Protein AF-A0A2D6TSD6-F1 (afdb_monomer)

Sequence (278 aa):
MIKKISILIIALAGIVVIGYSAVWFYTGSKIKNAVSIEQADLGDSAQDVNIENVKVTLAGFPNEFIVTWSGDIKTDDAHIHIPALQAQSWFAFGKPIKISAPLGLQVSMKDQPPVKIDNFSLDVSLPPTWPGHESGKQALSLWQTENEQLTINDLHLASETIGFNLNSSGYLTLDKNLQPAGVIQIKFNDISFIEKKKVELKAYIEQNHETMTKDDKKKVLRQMATLAAFTSAKDMEYTIKILKNSVYISFLKLMQFPFINWPDPYNESANAMGISAP

pLDDT: mean 82.61, std 12.9, range [33.0, 96.88]

Solvent-accessible surfa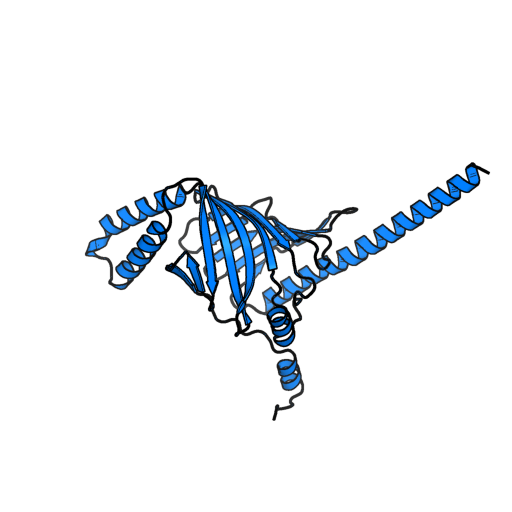ce area (backbone atoms only — not comparable to full-atom values): 14900 Å² total; per-residue (Å²): 111,67,71,61,54,52,52,51,51,52,51,51,52,48,50,51,53,52,53,50,50,52,52,50,53,53,53,49,50,51,54,56,47,51,57,52,48,57,52,50,54,53,45,74,70,36,96,66,41,50,70,42,82,71,46,80,49,79,47,44,84,96,59,51,42,33,38,33,41,24,31,35,45,34,39,97,54,37,39,37,42,32,79,32,38,35,42,37,28,79,86,46,78,64,44,53,39,38,37,33,19,86,76,12,38,38,41,34,40,71,100,47,80,70,40,44,34,58,37,40,39,37,34,34,36,44,40,76,66,58,59,54,94,87,42,28,51,67,40,49,49,50,35,40,75,70,67,55,50,42,34,33,73,38,34,40,44,28,19,77,75,65,37,41,30,34,42,30,33,38,37,40,38,51,41,100,80,71,3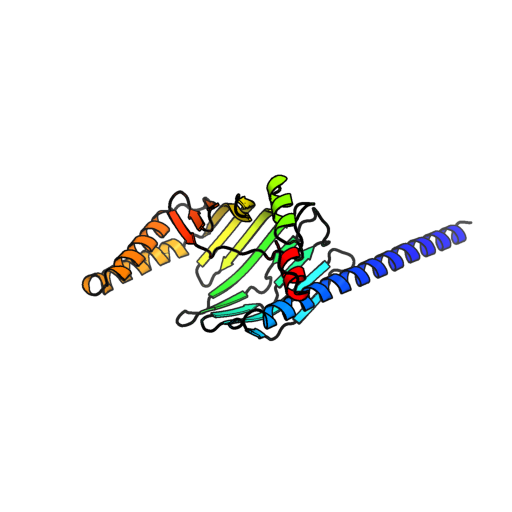8,64,20,38,42,37,41,36,32,35,77,39,58,62,33,58,55,52,49,54,51,53,52,49,55,50,43,73,76,34,64,90,77,52,50,76,65,52,50,53,52,50,52,51,52,51,53,55,55,62,73,53,68,92,58,83,66,46,73,42,57,33,38,34,48,91,42,26,37,23,49,80,90,47,74,76,50,72,56,78,86,78,81,69,58,49,69,71,56,57,54,29,61,76,67,70,49,80,80,133

Mean predicted aligned error: 10.09 Å

Radius of gyration: 24.21 Å; Cα contacts (8 Å, |Δi|>4): 471; chains: 1; bounding box: 77×39×69 Å

Secondary structure (DSSP, 8-state):
-HHHHHHHHHHHHHHHHHHHHHHHHHHHHHHHHHHHHHHHHHHHH-TT-EEEEEEEEEE-TTSSEEEEEEEEEE-SSEEEEEEEEEEEE---TT-EEEEE-TT-EEEEETTS--EEE-EEEEEEE--TT---TT--HHHHHHHHHTT--EEEEEEEEEETTTTEEEEEEEEEEE-TTS-EEEEEEEEEEE-HHHHHHHHHHHHHHHHHTTT--HHHHHHHHHHHHHHHHS-S-TT-EEEEEEETTEEEETTEEEEEPPPP----HHHHHHHHTT----

Foldseek 3Di:
DVVVVVVVVVVVVVCVVVVLVVVVVVVQVVVQVVVVVVVVVVCVVDPFKHKAPWDWDWDDPPHWIKIWIFTWIDGPFKIKGQHTWIWTWNPAAQTKIKIWRCCWMWMDGPPDDIWTWRIWIWIKHHHNLHQPPVRFPVSLVVQQVVVDWTWTCWIWIDTPRQWWTKIKTWIWHADPLSHIWIKMKIWTQTPVNLVVVLVVLVVVCVVCVVPDDPVNVVVSVLSVVVSVLDDPDHGDIWMWTDDPQFIDTPPRTPDGDDDDDTDDPVVVVCVVVVNDDD

Structure (mmCIF, N/CA/C/O backbone):
data_AF-A0A2D6TSD6-F1
#
_entry.id   AF-A0A2D6TSD6-F1
#
loop_
_atom_site.group_PDB
_atom_site.id
_atom_site.type_symbol
_atom_site.label_atom_id
_atom_site.label_alt_id
_atom_site.label_comp_id
_atom_site.label_asym_id
_atom_site.label_entity_id
_atom_site.label_seq_id
_atom_site.pdbx_PDB_ins_code
_atom_site.Cartn_x
_atom_site.Cartn_y
_atom_site.Cartn_z
_atom_site.occupancy
_atom_site.B_iso_or_equiv
_atom_site.auth_seq_id
_atom_site.auth_comp_id
_atom_site.auth_asym_id
_atom_site.auth_atom_id
_atom_site.pdbx_PDB_model_num
ATOM 1 N N . MET A 1 1 ? 46.731 -6.977 -35.020 1.00 60.03 1 MET A N 1
ATOM 2 C CA . MET A 1 1 ? 45.491 -7.771 -34.861 1.00 60.03 1 MET A CA 1
ATOM 3 C C . MET A 1 1 ? 44.770 -7.420 -33.557 1.00 60.03 1 MET A C 1
ATOM 5 O O . MET A 1 1 ? 43.639 -6.965 -33.633 1.00 60.03 1 MET A O 1
ATOM 9 N N . ILE A 1 2 ? 45.455 -7.468 -32.405 1.00 61.59 2 ILE A N 1
ATOM 10 C CA . ILE A 1 2 ? 44.911 -7.123 -31.072 1.00 61.59 2 ILE A CA 1
ATOM 11 C C . ILE A 1 2 ? 44.219 -5.744 -31.033 1.00 61.59 2 ILE A C 1
ATOM 13 O O . ILE A 1 2 ? 43.052 -5.677 -30.681 1.00 61.59 2 ILE A O 1
ATOM 17 N N . LYS A 1 3 ? 44.855 -4.664 -31.519 1.00 63.12 3 LYS A N 1
ATOM 18 C CA . LYS A 1 3 ? 44.243 -3.312 -31.542 1.00 63.12 3 LYS A CA 1
ATOM 19 C C . LYS A 1 3 ? 42.918 -3.225 -32.322 1.00 63.12 3 LYS A C 1
ATOM 21 O O . LYS A 1 3 ? 42.027 -2.494 -31.914 1.00 63.12 3 LYS A O 1
ATOM 26 N N . LYS A 1 4 ? 42.775 -3.967 -33.429 1.00 61.22 4 LYS A N 1
ATOM 27 C CA . LYS A 1 4 ? 41.540 -3.974 -34.242 1.00 61.22 4 LYS A CA 1
ATOM 28 C C . LYS A 1 4 ? 40.417 -4.745 -33.541 1.00 61.22 4 LYS A C 1
ATOM 30 O O . LYS A 1 4 ? 39.274 -4.310 -33.578 1.00 61.22 4 LYS A O 1
ATOM 35 N N . ILE A 1 5 ? 40.765 -5.839 -32.861 1.00 72.25 5 ILE A N 1
ATOM 36 C CA . ILE A 1 5 ? 39.837 -6.615 -32.029 1.00 72.25 5 ILE A CA 1
ATOM 37 C C . ILE A 1 5 ? 39.379 -5.776 -30.824 1.00 72.25 5 ILE A C 1
ATOM 39 O O . ILE A 1 5 ? 38.189 -5.724 -30.543 1.00 72.25 5 ILE A O 1
ATOM 43 N N . SER A 1 6 ? 40.282 -5.037 -30.170 1.00 64.06 6 SER A N 1
ATOM 44 C CA . SER A 1 6 ? 39.930 -4.133 -29.064 1.00 64.06 6 SER A CA 1
ATOM 45 C C . SER A 1 6 ? 38.988 -3.004 -29.496 1.00 64.06 6 SER A C 1
ATOM 47 O O . SER A 1 6 ? 38.025 -2.727 -28.793 1.00 64.06 6 SER A O 1
ATOM 49 N N . ILE A 1 7 ? 39.215 -2.386 -30.662 1.00 77.69 7 ILE A N 1
ATOM 50 C CA . ILE A 1 7 ? 38.316 -1.352 -31.208 1.00 77.69 7 ILE A CA 1
ATOM 51 C C . ILE A 1 7 ? 36.926 -1.932 -31.501 1.00 77.69 7 ILE A C 1
ATOM 53 O O . ILE A 1 7 ? 35.929 -1.302 -31.167 1.00 77.69 7 ILE A O 1
ATOM 57 N N . LEU A 1 8 ? 36.852 -3.139 -32.075 1.00 72.56 8 LEU A N 1
ATOM 58 C CA . LEU A 1 8 ? 35.582 -3.822 -32.335 1.00 72.56 8 LEU A CA 1
ATOM 59 C C . LEU A 1 8 ? 34.818 -4.112 -31.033 1.00 72.56 8 LEU A C 1
ATOM 61 O O . LEU A 1 8 ? 33.622 -3.854 -30.961 1.00 72.56 8 LEU A O 1
ATOM 65 N N . ILE A 1 9 ? 35.505 -4.604 -29.998 1.00 77.94 9 ILE A N 1
ATOM 66 C CA . ILE A 1 9 ? 34.902 -4.884 -28.685 1.00 77.94 9 ILE A CA 1
ATOM 67 C C . ILE A 1 9 ? 34.396 -3.594 -28.032 1.00 77.94 9 ILE A C 1
ATOM 69 O O . ILE A 1 9 ? 33.280 -3.575 -27.525 1.00 77.94 9 ILE A O 1
ATOM 73 N N . ILE A 1 10 ? 35.173 -2.506 -28.081 1.00 79.06 10 ILE A N 1
ATOM 74 C CA . ILE A 1 10 ? 34.757 -1.200 -27.546 1.00 79.06 10 ILE A CA 1
ATOM 75 C C . ILE A 1 10 ? 33.547 -0.659 -28.315 1.00 79.06 10 ILE A C 1
ATOM 77 O O . ILE A 1 10 ? 32.608 -0.167 -27.698 1.00 79.06 10 ILE A O 1
ATOM 81 N N . ALA A 1 11 ? 33.535 -0.780 -29.644 1.00 74.25 11 ALA A N 1
ATOM 82 C CA . ALA A 1 11 ? 32.404 -0.358 -30.465 1.00 74.25 11 ALA A CA 1
ATOM 83 C C . ALA A 1 11 ? 31.137 -1.174 -30.154 1.00 74.25 11 ALA A C 1
ATOM 85 O O . ALA A 1 11 ? 30.068 -0.596 -29.981 1.00 74.25 11 ALA A O 1
ATOM 86 N N . LEU A 1 12 ? 31.258 -2.499 -30.016 1.00 79.94 12 LEU A N 1
ATOM 87 C CA . LEU A 1 12 ? 30.149 -3.379 -29.634 1.00 79.94 12 LEU A CA 1
ATOM 88 C C . LEU A 1 12 ? 29.631 -3.064 -28.227 1.00 79.94 12 LEU A C 1
ATOM 90 O O . LEU A 1 12 ? 28.425 -2.922 -28.042 1.00 79.94 12 LEU A O 1
ATOM 94 N N . ALA A 1 13 ? 30.526 -2.891 -27.253 1.00 79.94 13 ALA A N 1
ATOM 95 C CA . ALA A 1 13 ? 30.155 -2.474 -25.904 1.00 79.94 13 ALA A CA 1
ATOM 96 C C . ALA A 1 13 ? 29.452 -1.106 -25.916 1.00 79.94 13 ALA A C 1
ATOM 98 O O . ALA A 1 13 ? 28.432 -0.935 -25.255 1.00 79.94 13 ALA A O 1
ATOM 99 N N . GLY A 1 14 ? 29.941 -0.160 -26.724 1.00 80.06 14 GLY A N 1
ATOM 100 C CA . GLY A 1 14 ? 29.311 1.144 -26.923 1.00 80.06 14 GLY A CA 1
ATOM 101 C C . GLY A 1 14 ? 27.891 1.036 -27.480 1.00 80.06 14 GLY A C 1
ATOM 102 O O . GLY A 1 14 ? 26.985 1.673 -26.952 1.00 80.06 14 GLY A O 1
ATOM 103 N N . ILE A 1 15 ? 27.666 0.185 -28.487 1.00 88.12 15 ILE A N 1
ATOM 104 C CA . ILE A 1 15 ? 26.328 -0.064 -29.052 1.00 88.12 15 ILE A CA 1
ATOM 105 C C . ILE A 1 15 ? 25.390 -0.657 -27.998 1.00 88.12 15 ILE A C 1
ATOM 107 O O . ILE A 1 15 ? 24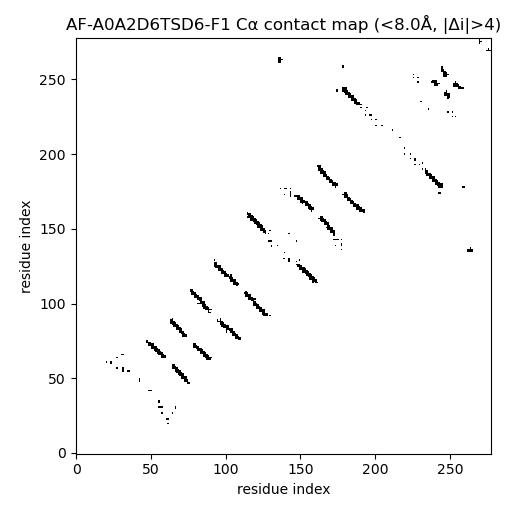.251 -0.209 -27.886 1.00 88.12 15 ILE A O 1
ATOM 111 N N . VAL A 1 16 ? 25.860 -1.622 -27.202 1.00 85.88 16 VAL A N 1
ATOM 112 C CA . VAL A 1 16 ? 25.060 -2.225 -26.123 1.00 85.88 16 VAL A CA 1
ATOM 113 C C . VAL A 1 16 ? 24.682 -1.178 -25.077 1.00 85.88 16 VAL A C 1
ATOM 115 O O . VAL A 1 16 ? 23.517 -1.096 -24.697 1.00 85.88 16 VAL A O 1
ATOM 118 N N . VAL A 1 17 ? 25.628 -0.333 -24.653 1.00 86.75 17 VAL A N 1
ATOM 119 C CA . VAL A 1 17 ? 25.371 0.732 -23.671 1.00 86.75 17 VAL A CA 1
ATOM 120 C C . VAL A 1 17 ? 24.389 1.769 -24.217 1.00 86.75 17 VAL A C 1
ATOM 122 O O . VAL A 1 17 ? 23.450 2.141 -23.514 1.00 86.75 17 VAL A O 1
ATOM 125 N N . ILE A 1 18 ? 24.559 2.217 -25.463 1.00 88.94 18 ILE A N 1
ATOM 126 C CA . ILE A 1 18 ? 23.653 3.184 -26.101 1.00 88.94 18 ILE A CA 1
ATOM 127 C C . ILE A 1 18 ? 22.255 2.584 -26.271 1.00 88.94 18 ILE A C 1
ATOM 129 O O . ILE A 1 18 ? 21.273 3.224 -25.902 1.00 88.94 18 ILE A O 1
ATOM 133 N N . GLY A 1 19 ? 22.160 1.352 -26.779 1.00 84.50 19 GLY A N 1
ATOM 134 C CA . GLY A 1 19 ? 20.891 0.650 -26.964 1.00 84.50 19 GLY A CA 1
ATOM 135 C C . GLY A 1 19 ? 20.151 0.447 -25.644 1.00 84.50 19 GLY A C 1
ATOM 136 O O . GLY A 1 19 ? 18.975 0.788 -25.542 1.00 84.50 19 GLY A O 1
ATOM 137 N N . TYR A 1 20 ? 20.856 -0.019 -24.610 1.00 88.38 20 TYR A N 1
ATOM 138 C CA . TYR A 1 20 ? 20.298 -0.161 -23.266 1.00 88.38 20 TYR A CA 1
ATOM 139 C C . TYR A 1 20 ? 19.808 1.179 -22.709 1.00 88.38 20 TYR A C 1
ATOM 141 O O . TYR A 1 20 ? 18.680 1.275 -22.233 1.00 88.38 20 TYR A O 1
ATOM 149 N N . SER A 1 21 ? 20.629 2.227 -22.821 1.00 90.19 21 SER A N 1
ATOM 150 C CA . SER A 1 21 ? 20.279 3.566 -22.338 1.00 90.19 21 SER A CA 1
ATOM 151 C C . SER A 1 21 ? 19.033 4.104 -23.041 1.00 90.19 21 SER A C 1
ATOM 153 O O . SER A 1 21 ? 18.126 4.597 -22.376 1.00 90.19 21 SER A O 1
ATOM 155 N N . ALA A 1 22 ? 18.944 3.957 -24.366 1.00 86.69 22 ALA A N 1
ATOM 156 C CA . ALA A 1 22 ? 17.786 4.387 -25.147 1.00 86.69 22 ALA A CA 1
ATOM 157 C C . ALA A 1 22 ? 16.499 3.669 -24.712 1.00 86.69 22 ALA A C 1
ATOM 159 O O . ALA A 1 22 ? 15.480 4.324 -24.489 1.00 86.69 22 ALA A O 1
ATOM 160 N N . VAL A 1 23 ? 16.552 2.344 -24.534 1.00 88.88 23 VAL A N 1
ATOM 161 C CA . VAL A 1 23 ? 15.409 1.554 -24.048 1.00 88.88 23 VAL A CA 1
ATOM 162 C C . VAL A 1 23 ? 15.022 1.968 -22.629 1.00 88.88 23 VAL A C 1
ATOM 164 O O . VAL A 1 23 ? 13.840 2.169 -22.359 1.00 88.88 23 VAL A O 1
ATOM 167 N N . TRP A 1 24 ? 15.997 2.151 -21.734 1.00 93.38 24 TRP A N 1
ATOM 168 C CA . TRP A 1 24 ? 15.739 2.555 -20.353 1.00 93.38 24 TRP A CA 1
ATOM 169 C C . TRP A 1 24 ? 15.045 3.920 -20.291 1.00 93.38 24 TRP A C 1
ATOM 171 O O . TRP A 1 24 ? 13.987 4.041 -19.678 1.00 93.38 24 TRP A O 1
ATOM 181 N N . PHE A 1 25 ? 15.572 4.939 -20.978 1.00 89.38 25 PHE A N 1
ATOM 182 C CA . PHE A 1 25 ? 14.962 6.274 -20.982 1.00 89.38 25 PHE A CA 1
ATOM 183 C C . PHE A 1 25 ? 13.584 6.290 -21.654 1.00 89.38 25 PHE A C 1
ATOM 185 O O . PHE A 1 25 ? 12.685 6.981 -21.174 1.00 89.38 25 PHE A O 1
ATOM 192 N N . TYR A 1 26 ? 13.386 5.506 -22.719 1.00 89.00 26 TYR A N 1
ATOM 193 C CA . TYR A 1 26 ? 12.083 5.364 -23.369 1.00 89.00 26 TYR A CA 1
ATOM 194 C C . TYR A 1 26 ? 11.031 4.762 -22.427 1.00 89.00 26 TYR A C 1
ATOM 196 O O . TYR A 1 26 ? 9.965 5.348 -22.227 1.00 89.00 26 TYR A O 1
ATOM 204 N N . THR A 1 27 ? 11.341 3.619 -21.808 1.00 87.12 27 THR A N 1
ATOM 205 C CA . THR A 1 27 ? 10.445 2.943 -20.858 1.00 87.12 27 THR A CA 1
ATOM 206 C C . THR A 1 27 ? 10.187 3.818 -19.636 1.00 87.12 27 THR A C 1
ATOM 208 O O . THR A 1 27 ? 9.039 4.002 -19.235 1.00 87.12 27 THR A O 1
ATOM 211 N N . GLY A 1 28 ? 11.235 4.448 -19.106 1.00 88.19 28 GLY A N 1
ATOM 212 C CA . GLY A 1 28 ? 11.141 5.399 -18.008 1.00 88.19 28 GLY A CA 1
ATOM 213 C C . GLY A 1 28 ? 10.189 6.562 -18.297 1.00 88.19 28 GLY A C 1
ATOM 214 O O . GLY A 1 28 ? 9.348 6.900 -17.461 1.00 88.19 28 GLY A O 1
ATOM 215 N N . SER A 1 29 ? 10.264 7.147 -19.497 1.00 85.94 29 SER A N 1
ATOM 216 C CA . SER A 1 29 ? 9.345 8.216 -19.903 1.00 85.94 29 SER A CA 1
ATOM 217 C C . SER A 1 29 ? 7.896 7.738 -19.965 1.00 85.94 29 SER A C 1
ATOM 219 O O . SER A 1 29 ? 7.006 8.483 -19.561 1.00 85.94 29 SER A O 1
ATOM 221 N N . LYS A 1 30 ? 7.641 6.513 -20.444 1.00 87.62 30 LYS A N 1
ATOM 222 C CA . LYS A 1 30 ? 6.284 5.946 -20.455 1.00 87.62 30 LYS A CA 1
ATOM 223 C C . LYS A 1 30 ? 5.730 5.769 -19.049 1.00 87.62 30 LYS A C 1
ATOM 225 O O . LYS A 1 30 ? 4.600 6.173 -18.804 1.00 87.62 30 LYS A O 1
ATOM 230 N N . ILE A 1 31 ? 6.532 5.227 -18.133 1.00 87.06 31 ILE A N 1
ATOM 231 C CA . ILE A 1 31 ? 6.129 5.030 -16.736 1.00 87.06 31 ILE A CA 1
ATOM 232 C C . ILE A 1 31 ? 5.783 6.375 -16.088 1.00 87.06 31 ILE A C 1
ATOM 234 O O . ILE A 1 31 ? 4.712 6.525 -15.507 1.00 87.06 31 ILE A O 1
ATOM 238 N N . LYS A 1 32 ? 6.660 7.378 -16.231 1.00 86.12 32 LYS A N 1
ATOM 239 C CA . LYS A 1 32 ? 6.419 8.716 -15.677 1.00 86.12 32 LYS A CA 1
ATOM 240 C C . LYS A 1 32 ? 5.130 9.338 -16.226 1.00 86.12 32 LYS A C 1
ATOM 242 O O . LYS A 1 32 ? 4.376 9.939 -15.462 1.00 86.12 32 LYS A O 1
ATOM 247 N N . ASN A 1 33 ? 4.882 9.191 -17.528 1.00 84.12 33 ASN A N 1
ATOM 248 C CA . ASN A 1 33 ? 3.682 9.725 -18.166 1.00 84.12 33 ASN A CA 1
ATOM 249 C C . ASN A 1 33 ? 2.422 9.008 -17.678 1.00 84.12 33 ASN A C 1
ATOM 251 O O . ASN A 1 33 ? 1.465 9.689 -17.341 1.00 84.12 33 ASN A O 1
ATOM 255 N N . ALA A 1 34 ? 2.443 7.676 -17.568 1.00 82.50 34 ALA A N 1
ATOM 256 C CA . ALA A 1 34 ? 1.314 6.905 -17.051 1.00 82.50 34 ALA A CA 1
ATOM 257 C C . ALA A 1 34 ? 0.925 7.366 -15.638 1.00 82.50 34 ALA A C 1
ATOM 259 O O . ALA A 1 34 ? -0.221 7.719 -15.407 1.00 82.50 34 ALA A O 1
ATOM 260 N N . VAL A 1 35 ? 1.895 7.499 -14.726 1.00 83.25 35 VAL A N 1
ATOM 2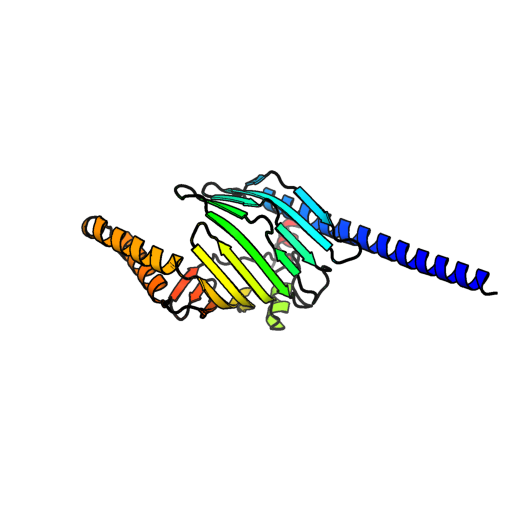61 C CA . VAL A 1 35 ? 1.628 7.996 -13.362 1.00 83.25 35 VAL A CA 1
ATOM 262 C C . VAL A 1 35 ? 1.070 9.424 -13.360 1.00 83.25 35 VAL A C 1
ATOM 264 O O . VAL A 1 35 ? 0.237 9.754 -12.525 1.00 83.25 35 VAL A O 1
ATOM 267 N N . SER A 1 36 ? 1.515 10.272 -14.291 1.00 80.75 36 SER A N 1
ATOM 268 C CA . SER A 1 36 ? 1.025 11.654 -14.391 1.00 80.75 36 SER A CA 1
ATOM 269 C C . SER A 1 36 ? -0.396 11.736 -14.966 1.00 80.75 36 SER A C 1
ATOM 271 O O . SER A 1 36 ? -1.146 12.622 -14.572 1.00 80.75 36 SER A O 1
ATOM 273 N N . ILE A 1 37 ? -0.762 10.831 -15.881 1.00 78.12 37 ILE A N 1
ATOM 274 C CA . ILE A 1 37 ? -2.112 10.737 -16.460 1.00 78.12 37 ILE A CA 1
ATOM 275 C C . ILE A 1 37 ? -3.094 10.231 -15.402 1.00 78.12 37 ILE A C 1
ATOM 277 O O . ILE A 1 37 ? -4.067 10.914 -15.115 1.00 78.12 37 ILE A O 1
ATOM 281 N N . GLU A 1 38 ? -2.776 9.115 -14.743 1.00 74.88 38 GLU A N 1
ATOM 282 C CA . GLU A 1 38 ? -3.613 8.541 -13.677 1.00 74.88 38 GLU A CA 1
ATOM 283 C C . GLU A 1 38 ? -3.864 9.540 -12.537 1.00 74.88 38 GLU A C 1
ATOM 285 O O . GLU A 1 38 ? -4.948 9.615 -11.967 1.00 74.88 38 GLU A O 1
ATOM 290 N N . GLN A 1 39 ? -2.864 10.364 -12.214 1.00 73.56 39 GLN A N 1
ATOM 291 C CA . GLN A 1 39 ? -3.027 11.448 -11.250 1.00 73.56 39 GLN A CA 1
ATOM 292 C C . GLN A 1 39 ? -4.051 12.499 -11.715 1.00 73.56 39 GLN A C 1
ATOM 294 O O . GLN A 1 39 ? -4.833 12.976 -10.893 1.00 73.56 39 GLN A O 1
ATOM 299 N N . ALA A 1 40 ? -4.017 12.898 -12.989 1.00 71.31 40 ALA A N 1
ATOM 300 C CA . ALA A 1 40 ? -4.955 13.878 -13.533 1.00 71.31 40 ALA A CA 1
ATOM 301 C C . ALA A 1 40 ? -6.388 13.322 -13.529 1.00 71.31 40 ALA A C 1
ATOM 303 O O . ALA A 1 40 ? -7.294 13.984 -13.026 1.00 71.31 40 ALA A O 1
ATOM 304 N N . ASP A 1 41 ? -6.560 12.070 -13.957 1.00 69.94 41 ASP A N 1
ATOM 305 C CA . ASP A 1 41 ? -7.863 11.400 -13.999 1.00 69.94 41 ASP A CA 1
ATOM 306 C C . ASP A 1 41 ? -8.490 11.260 -12.598 1.00 69.94 41 ASP A C 1
ATOM 308 O O . ASP A 1 41 ? -9.699 11.453 -12.427 1.00 69.94 41 ASP A O 1
ATOM 312 N N . LEU A 1 42 ? -7.676 10.982 -11.569 1.00 67.12 42 LEU A N 1
ATOM 313 C CA . LEU A 1 42 ? -8.131 10.931 -10.174 1.00 67.12 42 LEU A CA 1
ATOM 314 C C . LEU A 1 42 ? -8.595 12.295 -9.645 1.00 67.12 42 LEU A C 1
ATOM 316 O O . LEU A 1 42 ? -9.563 12.344 -8.886 1.00 67.12 42 LEU A O 1
ATOM 320 N N . GLY A 1 43 ? -7.920 13.383 -10.027 1.00 63.28 43 GLY A N 1
ATOM 321 C CA . GLY A 1 43 ? -8.296 14.744 -9.632 1.00 63.28 43 GLY A CA 1
ATOM 322 C C . GLY A 1 43 ? -9.604 15.216 -10.274 1.00 63.28 43 GLY A C 1
ATOM 323 O O . GLY A 1 43 ? -10.372 15.928 -9.634 1.00 63.28 43 GLY A O 1
ATOM 324 N N . ASP A 1 44 ? -9.885 14.772 -11.501 1.00 62.66 44 ASP A N 1
ATOM 325 C CA . ASP A 1 44 ? -11.091 15.162 -12.240 1.00 62.66 44 ASP A CA 1
ATOM 326 C C . ASP A 1 44 ? -12.321 14.305 -11.876 1.00 62.66 44 ASP A C 1
ATOM 328 O O . ASP A 1 44 ? -13.461 14.771 -11.963 1.00 62.66 44 ASP A O 1
ATOM 332 N N . SER A 1 45 ? -12.112 13.056 -11.443 1.00 61.28 45 SER A N 1
ATOM 333 C CA . SER A 1 45 ? -13.199 12.098 -11.178 1.00 61.28 45 SER A CA 1
ATOM 334 C C . SER A 1 45 ? -13.785 12.176 -9.763 1.00 61.28 45 SER A C 1
ATOM 336 O O . SER A 1 45 ? -14.899 11.701 -9.530 1.00 61.28 45 SER A O 1
ATOM 338 N N . ALA A 1 46 ? -13.061 12.748 -8.799 1.00 62.44 46 ALA A N 1
ATOM 339 C CA . ALA A 1 46 ? -13.457 12.755 -7.393 1.00 62.44 46 ALA A CA 1
ATOM 340 C C . ALA A 1 46 ? -13.891 14.158 -6.935 1.00 62.44 46 ALA A C 1
ATOM 342 O O . ALA A 1 46 ? -13.060 14.994 -6.602 1.00 62.44 46 ALA A O 1
ATOM 343 N N . GLN A 1 47 ? -15.206 14.400 -6.858 1.00 63.03 47 GLN A N 1
ATOM 344 C CA . GLN A 1 47 ? -15.761 15.707 -6.455 1.00 63.03 47 GLN A CA 1
ATOM 345 C C . GLN A 1 47 ? -15.341 16.164 -5.042 1.00 63.03 47 GLN A C 1
ATOM 347 O O . GLN A 1 47 ? -15.322 17.365 -4.786 1.00 63.03 47 GLN A O 1
ATOM 352 N N . ASP A 1 48 ? -14.938 15.231 -4.170 1.00 74.56 48 ASP A N 1
ATOM 353 C CA . ASP A 1 48 ? -14.604 15.490 -2.759 1.00 74.56 48 ASP A CA 1
ATOM 354 C C . ASP A 1 48 ? -13.122 15.216 -2.415 1.00 74.56 48 ASP A C 1
ATOM 356 O O . ASP A 1 48 ? -12.744 15.185 -1.239 1.00 74.56 48 ASP A O 1
ATOM 360 N N . VAL A 1 49 ? -12.269 14.974 -3.421 1.00 79.25 49 VAL A N 1
ATOM 361 C CA . VAL A 1 49 ? -10.836 14.703 -3.223 1.00 79.25 49 VAL A CA 1
ATOM 362 C C . VAL A 1 49 ? -10.010 15.670 -4.061 1.00 79.25 49 VAL A C 1
ATOM 364 O O . VAL A 1 49 ? -9.980 15.593 -5.281 1.00 79.25 49 VAL A O 1
ATOM 367 N N . ASN A 1 50 ? -9.282 16.556 -3.392 1.00 84.19 50 ASN A N 1
ATOM 368 C CA . ASN A 1 50 ? -8.376 17.504 -4.021 1.00 84.19 50 ASN A CA 1
ATOM 369 C C . ASN A 1 50 ? -6.923 17.034 -3.860 1.00 84.19 50 ASN A C 1
ATOM 371 O O . ASN A 1 50 ? -6.446 16.825 -2.741 1.00 84.19 50 ASN A O 1
ATOM 375 N N . ILE A 1 51 ? -6.221 16.865 -4.980 1.00 86.62 51 ILE A N 1
ATOM 376 C CA . ILE A 1 51 ? -4.826 16.427 -5.020 1.00 86.62 51 ILE A CA 1
ATOM 377 C C . ILE A 1 51 ? -3.946 17.618 -5.428 1.00 86.62 51 ILE A C 1
ATOM 379 O O . ILE A 1 51 ? -4.028 18.113 -6.549 1.00 86.62 51 ILE A O 1
ATOM 383 N N . GLU A 1 52 ? -3.066 18.062 -4.530 1.00 88.31 52 GLU A N 1
ATOM 384 C CA . GLU A 1 52 ? -2.265 19.282 -4.694 1.00 88.31 52 GLU A CA 1
ATOM 385 C C . GLU A 1 52 ? -0.753 19.020 -4.609 1.00 88.31 52 GLU A C 1
ATOM 387 O O . GLU A 1 52 ? -0.298 17.973 -4.145 1.00 88.31 52 GLU A O 1
ATOM 392 N N . ASN A 1 53 ? 0.041 20.010 -5.042 1.00 87.31 53 ASN A N 1
ATOM 393 C CA . ASN A 1 53 ? 1.509 20.038 -4.925 1.00 87.31 53 ASN A CA 1
ATOM 394 C C . ASN A 1 53 ? 2.219 18.811 -5.510 1.00 87.31 53 ASN A C 1
ATOM 396 O O . ASN A 1 53 ? 3.282 18.401 -5.034 1.00 87.31 53 ASN A O 1
ATOM 400 N N . VAL A 1 54 ? 1.631 18.220 -6.550 1.00 88.81 54 VAL A N 1
ATOM 401 C CA . VAL A 1 54 ? 2.120 16.947 -7.056 1.00 88.81 54 VAL A CA 1
ATOM 402 C C . VAL A 1 54 ? 3.419 17.105 -7.827 1.00 88.81 54 VAL A C 1
ATOM 404 O O . VAL A 1 54 ? 3.575 17.976 -8.685 1.00 88.81 54 VAL A O 1
ATOM 407 N N . LYS A 1 55 ? 4.352 16.197 -7.555 1.00 91.19 55 LYS A N 1
ATOM 408 C CA . LYS A 1 55 ? 5.585 16.049 -8.314 1.00 91.19 55 LYS A CA 1
ATOM 409 C C . LYS A 1 55 ? 5.887 14.574 -8.527 1.00 91.19 55 LYS A C 1
ATOM 411 O O . LYS A 1 55 ? 5.931 13.794 -7.581 1.00 91.19 55 LYS A O 1
ATOM 416 N N . VAL A 1 56 ? 6.168 14.229 -9.782 1.00 92.00 56 VAL A N 1
ATOM 417 C CA . VAL A 1 56 ? 6.599 12.888 -10.185 1.00 92.00 56 VAL A CA 1
ATOM 418 C C . VAL A 1 56 ? 8.016 12.954 -10.742 1.00 92.00 56 VAL A C 1
ATOM 420 O O . VAL A 1 56 ? 8.303 13.697 -11.690 1.00 92.00 56 VAL A O 1
ATOM 423 N N . THR A 1 57 ? 8.922 12.170 -10.168 1.00 93.06 57 THR A N 1
ATOM 424 C CA . THR A 1 57 ? 10.296 12.015 -10.654 1.00 93.06 57 THR A CA 1
ATOM 425 C C . THR A 1 57 ? 10.603 10.558 -10.965 1.00 93.06 57 THR A C 1
ATOM 427 O O . THR A 1 57 ? 9.952 9.639 -10.473 1.00 93.06 57 THR A O 1
ATOM 430 N N . LEU A 1 58 ? 11.600 10.359 -11.823 1.00 93.69 58 LEU A N 1
ATOM 431 C CA . LEU A 1 58 ? 12.098 9.048 -12.203 1.00 93.69 58 LEU A CA 1
ATOM 432 C C . LEU A 1 58 ? 13.610 9.018 -11.981 1.00 93.69 58 LEU A C 1
ATOM 434 O O . LEU A 1 58 ? 14.316 9.929 -12.416 1.00 93.69 58 LEU A O 1
ATOM 438 N N . ALA A 1 59 ? 14.092 7.963 -11.337 1.00 94.25 59 ALA A N 1
ATOM 439 C CA . ALA A 1 59 ? 15.505 7.688 -11.115 1.00 94.25 59 ALA A CA 1
ATOM 440 C C . ALA A 1 59 ? 15.804 6.191 -11.317 1.00 94.25 59 ALA A C 1
ATOM 442 O O . ALA A 1 59 ? 14.929 5.420 -11.710 1.00 94.25 59 ALA A O 1
ATOM 443 N N . GLY A 1 60 ? 17.051 5.794 -11.051 1.00 92.31 60 GLY A N 1
ATOM 444 C CA . GLY A 1 60 ? 17.443 4.387 -10.938 1.00 92.31 60 GLY A CA 1
ATOM 445 C C . GLY A 1 60 ? 18.384 3.865 -12.021 1.00 92.31 60 GLY A C 1
ATOM 446 O O . GLY A 1 60 ? 18.969 2.810 -11.819 1.00 92.31 60 GLY A O 1
ATOM 447 N N . PHE A 1 61 ? 18.623 4.602 -13.115 1.00 91.69 61 PHE A N 1
ATOM 448 C CA . PHE A 1 61 ? 19.561 4.185 -14.167 1.00 91.69 61 PHE A CA 1
ATOM 449 C C . PHE A 1 61 ? 20.961 3.863 -13.599 1.00 91.69 61 PHE A C 1
ATOM 451 O O . PHE A 1 61 ? 21.484 4.656 -12.812 1.00 91.69 61 PHE A O 1
ATOM 458 N N . PRO A 1 62 ? 21.609 2.754 -14.010 1.00 88.75 62 PRO A N 1
ATOM 459 C CA . PRO A 1 62 ? 21.186 1.769 -15.011 1.00 88.75 62 PRO A CA 1
ATOM 460 C C . PRO A 1 62 ? 20.411 0.573 -14.429 1.00 88.75 62 PRO A C 1
ATOM 462 O O . PRO A 1 62 ? 20.329 -0.458 -15.082 1.00 88.75 62 PRO A O 1
ATOM 465 N N . ASN A 1 63 ? 19.884 0.663 -13.214 1.00 92.19 63 ASN A N 1
ATOM 466 C CA . ASN A 1 63 ? 19.146 -0.402 -12.537 1.00 92.19 63 ASN A CA 1
ATOM 467 C C . ASN A 1 63 ? 17.623 -0.227 -12.713 1.00 92.19 63 ASN A C 1
ATOM 469 O O . ASN A 1 63 ? 17.162 0.419 -13.657 1.00 92.19 63 ASN A O 1
ATOM 473 N N . GLU A 1 64 ? 16.856 -0.832 -11.805 1.00 93.31 64 GLU A N 1
ATOM 474 C CA . GLU A 1 64 ? 15.400 -0.716 -11.715 1.00 93.31 64 GLU A CA 1
ATOM 475 C C . GLU A 1 64 ? 14.924 0.732 -11.743 1.00 93.31 64 GLU A C 1
ATOM 477 O O . GLU A 1 64 ? 15.595 1.645 -11.258 1.00 93.31 64 GLU A O 1
ATOM 482 N N . PHE A 1 65 ? 13.726 0.935 -12.281 1.00 95.25 65 PHE A N 1
ATOM 483 C CA . PHE A 1 65 ? 13.083 2.236 -12.254 1.00 95.25 65 PHE A CA 1
ATOM 484 C C . PHE A 1 65 ? 12.652 2.548 -10.827 1.00 95.25 65 PHE A C 1
ATOM 486 O O . PHE A 1 65 ? 12.010 1.725 -10.179 1.00 95.25 65 PHE A O 1
ATOM 493 N N . ILE A 1 66 ? 12.971 3.754 -10.365 1.00 96.19 66 ILE A N 1
ATOM 494 C CA . ILE A 1 66 ? 12.481 4.302 -9.103 1.00 96.19 66 ILE A CA 1
ATOM 495 C C . ILE A 1 66 ? 11.601 5.494 -9.455 1.00 96.19 66 ILE A C 1
ATOM 497 O O . ILE A 1 66 ? 12.100 6.565 -9.810 1.00 96.19 66 ILE A O 1
ATOM 501 N N . VAL A 1 67 ? 10.288 5.301 -9.387 1.00 95.38 67 VAL A N 1
ATOM 502 C CA . VAL A 1 67 ? 9.305 6.369 -9.570 1.00 95.38 67 VAL A CA 1
ATOM 503 C C . VAL A 1 67 ? 9.021 6.971 -8.208 1.00 95.38 67 VAL A C 1
ATOM 505 O O . VAL A 1 67 ? 8.599 6.253 -7.311 1.00 95.38 67 VAL A O 1
ATOM 508 N N . THR A 1 68 ? 9.251 8.269 -8.037 1.00 95.88 68 THR A N 1
ATOM 509 C CA . THR A 1 68 ? 8.887 8.971 -6.801 1.00 95.88 68 THR A CA 1
ATOM 510 C C . THR A 1 68 ? 7.716 9.896 -7.074 1.00 95.88 68 THR A C 1
ATOM 512 O O . THR A 1 68 ? 7.816 10.778 -7.924 1.00 95.88 68 THR A O 1
ATOM 515 N N . TRP A 1 69 ? 6.633 9.704 -6.334 1.00 94.69 69 TRP A N 1
ATOM 516 C CA . TRP A 1 69 ? 5.484 10.593 -6.272 1.00 94.69 69 TRP A CA 1
ATOM 517 C C . TRP A 1 69 ? 5.509 11.353 -4.944 1.00 94.69 69 TRP A C 1
ATOM 519 O O . TRP A 1 69 ? 5.802 10.778 -3.898 1.00 94.69 69 TRP A O 1
ATOM 529 N N . SER A 1 70 ? 5.214 12.643 -4.965 1.00 95.25 70 SER A N 1
ATOM 530 C CA . SER A 1 70 ? 5.001 13.446 -3.759 1.00 95.25 70 SER A CA 1
ATOM 531 C C . SER A 1 70 ? 3.816 14.364 -3.975 1.00 95.25 70 SER A C 1
ATOM 533 O O . SER A 1 70 ? 3.643 14.843 -5.095 1.00 95.25 70 SER A O 1
ATOM 535 N N . GLY A 1 71 ? 3.065 14.661 -2.923 1.00 94.00 71 GLY A N 1
ATOM 536 C CA . GLY A 1 71 ? 1.918 15.554 -3.003 1.00 94.00 71 GLY A CA 1
ATOM 537 C C . GLY A 1 71 ? 1.059 15.522 -1.748 1.00 94.00 71 GLY A C 1
ATOM 538 O O . GLY A 1 71 ? 1.379 14.865 -0.753 1.00 94.00 71 GLY A O 1
ATOM 539 N N . ASP A 1 72 ? -0.048 16.244 -1.826 1.00 92.56 72 ASP A N 1
ATOM 540 C CA . ASP A 1 72 ? -1.062 16.340 -0.788 1.00 92.56 72 ASP A CA 1
ATOM 541 C C . ASP A 1 72 ? -2.382 15.775 -1.312 1.00 92.56 72 ASP A C 1
ATOM 543 O O . ASP A 1 72 ? -2.804 16.119 -2.410 1.00 92.56 72 ASP A O 1
ATOM 547 N N . ILE A 1 73 ? -3.048 14.937 -0.519 1.00 90.25 73 ILE A N 1
ATOM 548 C CA . ILE A 1 73 ? -4.407 14.457 -0.790 1.00 90.25 73 ILE A CA 1
ATOM 549 C C . ILE A 1 73 ? -5.313 15.054 0.280 1.00 90.25 73 ILE A C 1
ATOM 551 O O . ILE A 1 73 ? -5.128 14.792 1.470 1.00 90.25 73 ILE A O 1
ATOM 555 N N . LYS A 1 74 ? -6.275 15.876 -0.126 1.00 89.56 74 LYS A N 1
ATOM 556 C CA . LYS A 1 74 ? -7.193 16.589 0.762 1.00 89.56 74 LYS A CA 1
ATOM 557 C C . LYS A 1 74 ? -8.628 16.181 0.476 1.00 89.56 74 LYS A C 1
ATOM 559 O O . LYS A 1 74 ? -9.033 16.048 -0.668 1.00 89.56 74 LYS A O 1
ATOM 564 N N . THR A 1 75 ? -9.385 16.024 1.542 1.00 87.69 75 THR A N 1
ATOM 565 C CA . THR A 1 75 ? -10.835 15.835 1.565 1.00 87.69 75 THR A CA 1
ATOM 566 C C . THR A 1 75 ? -11.399 16.771 2.630 1.00 87.69 75 THR A C 1
ATOM 568 O O . THR A 1 75 ? -10.626 17.357 3.396 1.00 87.69 75 THR A O 1
ATOM 571 N N . ASP A 1 76 ? -12.720 16.877 2.738 1.00 85.31 76 ASP A N 1
ATOM 572 C CA . ASP A 1 76 ? -13.363 17.711 3.764 1.00 85.31 76 ASP A CA 1
ATOM 573 C C . ASP A 1 76 ? -12.956 17.344 5.202 1.00 85.31 76 ASP A C 1
ATOM 575 O O . ASP A 1 76 ? -12.885 18.210 6.079 1.00 85.31 76 ASP A O 1
ATOM 579 N N . ASP A 1 77 ? -12.651 16.065 5.442 1.00 87.81 77 ASP A N 1
ATOM 580 C CA . ASP A 1 77 ? -12.398 15.532 6.782 1.00 87.81 77 ASP A CA 1
ATOM 581 C C . ASP A 1 77 ? -10.957 15.049 7.002 1.00 87.81 77 ASP A C 1
ATOM 583 O O . ASP A 1 77 ? -10.589 14.710 8.131 1.00 87.81 77 ASP A O 1
ATOM 587 N N . ALA A 1 78 ? -10.123 15.002 5.962 1.00 88.62 78 ALA A N 1
ATOM 588 C CA . ALA A 1 78 ? -8.763 14.484 6.066 1.00 88.62 78 ALA A CA 1
ATOM 589 C C . ALA A 1 78 ? -7.785 15.138 5.087 1.00 88.62 78 ALA A C 1
ATOM 591 O O . ALA A 1 78 ? -8.112 15.409 3.934 1.00 88.62 78 ALA A O 1
ATOM 592 N N . HIS A 1 79 ? -6.544 15.304 5.535 1.00 93.25 79 HIS A N 1
ATOM 593 C CA . HIS A 1 79 ? -5.399 15.728 4.737 1.00 93.25 79 HIS A CA 1
ATOM 594 C C . HIS A 1 79 ? -4.251 14.737 4.930 1.00 93.25 79 HIS A C 1
ATOM 596 O O . HIS A 1 79 ? -3.775 14.525 6.046 1.00 93.25 79 HIS A O 1
ATOM 602 N N . ILE A 1 80 ? -3.806 14.132 3.834 1.00 93.38 80 ILE A N 1
ATOM 603 C CA . ILE A 1 80 ? -2.650 13.244 3.780 1.00 93.38 80 ILE A CA 1
ATOM 604 C C . ILE A 1 80 ? -1.526 13.977 3.051 1.00 93.38 80 ILE A C 1
ATOM 606 O O . ILE A 1 80 ? -1.649 14.284 1.868 1.00 93.38 80 ILE A O 1
ATOM 610 N N . HIS A 1 81 ? -0.427 14.236 3.749 1.00 95.50 81 HIS A N 1
ATOM 611 C CA . HIS A 1 81 ? 0.795 14.778 3.171 1.00 95.50 81 HIS A CA 1
ATOM 612 C C . HIS A 1 81 ? 1.797 13.649 2.915 1.00 95.50 81 HIS A C 1
ATOM 614 O O . HIS A 1 81 ? 2.145 12.890 3.828 1.00 95.50 81 HIS A O 1
ATOM 620 N N . ILE A 1 82 ? 2.271 13.548 1.674 1.00 95.62 82 ILE A N 1
ATOM 621 C CA . ILE A 1 82 ? 3.173 12.492 1.211 1.00 95.62 82 ILE A CA 1
ATOM 622 C C . ILE A 1 82 ? 4.433 13.160 0.636 1.00 95.62 82 ILE A C 1
ATOM 624 O O . ILE A 1 82 ? 4.457 13.548 -0.535 1.00 95.62 82 ILE A O 1
ATOM 628 N N . PRO A 1 83 ? 5.509 13.285 1.435 1.00 95.31 83 PRO A N 1
ATOM 629 C CA . PRO A 1 83 ? 6.757 13.907 0.994 1.00 95.31 83 PRO A CA 1
ATOM 630 C C . PRO A 1 83 ? 7.473 13.118 -0.108 1.00 95.31 83 PRO A C 1
ATOM 632 O O . PRO A 1 83 ? 8.097 13.704 -0.989 1.00 95.31 83 PRO A O 1
ATOM 635 N N . ALA A 1 84 ? 7.422 11.785 -0.038 1.00 95.69 84 ALA A N 1
ATOM 636 C CA . ALA A 1 84 ? 7.976 10.888 -1.044 1.00 95.69 84 ALA A CA 1
ATOM 637 C C . ALA A 1 84 ? 7.354 9.494 -0.905 1.00 95.69 84 ALA A C 1
ATOM 639 O O . ALA A 1 84 ? 7.546 8.834 0.113 1.00 95.69 84 ALA A O 1
ATOM 640 N N . LEU A 1 85 ? 6.667 9.042 -1.949 1.00 95.94 85 LEU A N 1
ATOM 641 C CA . LEU A 1 85 ? 6.208 7.677 -2.160 1.00 95.94 85 LEU A CA 1
ATOM 642 C C . LEU A 1 85 ? 6.970 7.112 -3.358 1.00 95.94 85 LEU A C 1
ATOM 644 O O . LEU A 1 85 ? 6.869 7.629 -4.468 1.00 95.94 85 LEU A O 1
ATOM 648 N N . GLN A 1 86 ? 7.770 6.082 -3.129 1.00 96.38 86 GLN A N 1
ATOM 649 C CA . GLN A 1 86 ? 8.625 5.471 -4.134 1.00 96.38 86 GLN A CA 1
ATOM 650 C C . GLN A 1 86 ? 8.044 4.138 -4.575 1.00 96.38 86 GLN A C 1
ATOM 652 O O . GLN A 1 86 ? 7.749 3.307 -3.729 1.00 96.38 86 GLN A O 1
ATOM 657 N N . ALA A 1 87 ? 7.931 3.921 -5.880 1.00 95.44 87 ALA A N 1
ATOM 658 C CA . ALA A 1 87 ? 7.699 2.616 -6.479 1.00 95.44 87 ALA A CA 1
ATOM 659 C C . ALA A 1 87 ? 8.963 2.194 -7.239 1.00 95.44 87 ALA A C 1
ATOM 661 O O . ALA A 1 87 ? 9.368 2.850 -8.202 1.00 95.44 87 ALA A O 1
ATOM 662 N N . GLN A 1 88 ? 9.588 1.109 -6.791 1.00 96.06 88 GLN A N 1
ATOM 663 C CA . GLN A 1 88 ? 10.778 0.521 -7.385 1.00 96.06 88 GLN A CA 1
ATOM 664 C C . GLN A 1 88 ? 10.426 -0.810 -8.055 1.00 96.06 88 GLN A C 1
ATOM 666 O O . GLN A 1 88 ? 9.934 -1.729 -7.397 1.00 96.06 88 GLN A O 1
ATOM 671 N N . SER A 1 89 ? 10.667 -0.911 -9.363 1.00 93.31 89 SER A N 1
ATOM 672 C CA . SER A 1 89 ? 10.475 -2.146 -10.128 1.00 93.31 89 SER A CA 1
ATOM 673 C C . SER A 1 89 ? 11.091 -2.048 -11.527 1.00 93.31 89 SER A C 1
ATOM 675 O O . SER A 1 89 ? 11.397 -0.967 -12.031 1.00 93.31 89 SER A O 1
ATOM 677 N N . TRP A 1 90 ? 11.196 -3.187 -12.209 1.00 88.94 90 TRP A N 1
ATOM 678 C CA . TRP A 1 90 ? 11.321 -3.230 -13.669 1.00 88.94 90 TRP A CA 1
ATOM 679 C C . TRP A 1 90 ? 9.984 -2.998 -14.391 1.00 88.94 90 TRP A C 1
ATOM 681 O O . TRP A 1 90 ? 9.989 -2.860 -15.611 1.00 88.94 90 TRP A O 1
ATOM 691 N N . PHE A 1 91 ? 8.861 -2.965 -13.656 1.00 83.31 91 PHE A N 1
ATOM 692 C CA . PHE A 1 91 ? 7.500 -2.808 -14.188 1.00 83.31 91 PHE A CA 1
ATOM 693 C C . PHE A 1 91 ? 7.179 -3.816 -15.304 1.00 83.31 91 PHE A C 1
ATOM 695 O O . PHE A 1 91 ? 6.557 -3.494 -16.312 1.00 83.31 91 PHE A O 1
ATOM 702 N N . ALA A 1 92 ? 7.632 -5.054 -15.111 1.00 80.19 92 ALA A N 1
ATOM 703 C CA . ALA A 1 92 ? 7.357 -6.183 -15.986 1.00 80.19 92 ALA A CA 1
ATOM 704 C C . ALA A 1 92 ? 6.550 -7.241 -15.226 1.00 80.19 92 ALA A C 1
ATOM 706 O O . ALA A 1 92 ? 6.700 -7.389 -14.012 1.00 80.19 92 ALA A O 1
ATOM 707 N N . PHE A 1 93 ? 5.720 -7.999 -15.941 1.00 72.75 93 PHE A N 1
ATOM 708 C CA . PHE A 1 93 ? 4.925 -9.081 -15.359 1.00 72.75 93 PHE A CA 1
ATOM 709 C C . PHE A 1 93 ? 5.787 -10.078 -14.572 1.00 72.75 93 PHE A C 1
ATOM 711 O O . PHE A 1 93 ? 6.892 -10.436 -14.992 1.00 72.75 93 PHE A O 1
ATOM 718 N N . GLY A 1 94 ? 5.288 -10.511 -13.411 1.00 71.81 94 GLY A N 1
ATOM 719 C CA . GLY A 1 94 ? 5.999 -11.422 -12.512 1.00 71.81 94 GLY A CA 1
ATOM 720 C C . GLY A 1 94 ? 7.223 -10.819 -11.812 1.00 71.81 94 GLY A C 1
ATOM 721 O O . GLY A 1 94 ? 7.932 -11.542 -11.110 1.00 71.81 94 GLY A O 1
ATOM 722 N N . LYS A 1 95 ? 7.515 -9.522 -11.990 1.00 83.12 95 LYS A N 1
ATOM 723 C CA . LYS A 1 95 ? 8.525 -8.818 -11.189 1.00 83.12 95 LYS A CA 1
ATOM 724 C C . LYS A 1 95 ? 7.870 -8.169 -9.971 1.00 83.12 95 LYS A C 1
ATOM 726 O O . LYS A 1 95 ? 6.778 -7.614 -10.104 1.00 83.12 95 LYS A O 1
ATOM 731 N N . PRO A 1 96 ? 8.526 -8.216 -8.799 1.00 87.06 96 PRO A N 1
ATOM 732 C CA . PRO A 1 96 ? 8.013 -7.539 -7.627 1.00 87.06 96 PRO A CA 1
ATOM 733 C C . PRO A 1 96 ? 8.021 -6.023 -7.838 1.00 87.06 96 PRO A C 1
ATOM 735 O O . PRO A 1 96 ? 8.836 -5.467 -8.587 1.00 87.06 96 PRO A O 1
ATOM 738 N N . ILE A 1 97 ? 7.091 -5.359 -7.169 1.00 93.50 97 ILE A N 1
ATOM 739 C CA . ILE A 1 97 ? 7.012 -3.913 -7.057 1.00 93.50 97 ILE A CA 1
ATOM 740 C C . ILE A 1 97 ? 7.181 -3.597 -5.582 1.00 93.50 97 ILE A C 1
ATOM 742 O O . ILE A 1 97 ? 6.366 -4.002 -4.752 1.00 93.50 97 ILE A O 1
ATOM 746 N N . LYS A 1 98 ? 8.243 -2.860 -5.267 1.00 95.69 98 LYS A N 1
ATOM 747 C CA . LYS A 1 98 ? 8.473 -2.350 -3.923 1.00 95.69 98 LYS A CA 1
ATOM 748 C C . LYS A 1 98 ? 7.968 -0.919 -3.839 1.00 95.69 98 LYS A C 1
ATOM 750 O O . LYS A 1 98 ? 8.499 -0.039 -4.508 1.00 95.69 98 LYS A O 1
ATOM 755 N N . ILE A 1 99 ? 6.958 -0.692 -3.017 1.00 96.44 99 ILE A N 1
ATOM 756 C CA . ILE A 1 99 ? 6.387 0.616 -2.726 1.00 96.44 99 ILE A CA 1
ATOM 757 C C . ILE A 1 99 ? 6.842 1.027 -1.327 1.00 96.44 99 ILE A C 1
ATOM 759 O O . ILE A 1 99 ? 6.704 0.251 -0.391 1.00 96.44 99 ILE A O 1
ATOM 763 N N . SER A 1 100 ? 7.385 2.224 -1.142 1.00 96.88 100 SER A N 1
ATOM 764 C CA . SER A 1 100 ? 7.794 2.697 0.183 1.00 96.88 100 SER A CA 1
ATOM 765 C C . SER A 1 100 ? 7.602 4.197 0.358 1.00 96.88 100 SER A C 1
ATOM 767 O O . SER A 1 100 ? 7.639 4.955 -0.607 1.00 96.88 100 SER A O 1
ATOM 769 N N . ALA A 1 101 ? 7.416 4.642 1.600 1.00 96.12 101 ALA A N 1
ATOM 770 C CA . ALA A 1 101 ? 7.420 6.058 1.962 1.00 96.12 101 ALA A CA 1
ATOM 771 C C . ALA A 1 101 ? 8.667 6.362 2.812 1.00 96.12 101 ALA A C 1
ATOM 773 O O . ALA A 1 101 ? 8.582 6.378 4.040 1.00 96.12 101 ALA A O 1
ATOM 774 N N . PRO A 1 102 ? 9.852 6.561 2.201 1.00 93.81 102 PRO A N 1
ATOM 775 C CA . PRO A 1 102 ? 11.120 6.667 2.934 1.00 93.81 102 PRO A CA 1
ATOM 776 C C . PRO A 1 102 ? 11.214 7.880 3.866 1.00 93.81 102 PRO A C 1
ATOM 778 O O . PRO A 1 102 ? 12.041 7.892 4.773 1.00 93.81 102 PRO A O 1
ATOM 781 N N . LEU A 1 103 ? 10.394 8.908 3.638 1.00 94.44 103 LEU A N 1
ATOM 782 C CA . LEU A 1 103 ? 10.314 10.101 4.487 1.00 94.44 103 LEU A CA 1
ATOM 783 C C . LEU A 1 103 ? 9.109 10.056 5.443 1.00 94.44 103 LEU A C 1
ATOM 785 O O . LEU A 1 103 ? 8.799 11.051 6.100 1.00 94.44 103 LEU A O 1
ATOM 789 N N . GLY A 1 104 ? 8.434 8.907 5.514 1.00 93.06 104 GLY A N 1
ATOM 790 C CA . GLY A 1 104 ? 7.141 8.753 6.157 1.00 93.06 104 GLY A CA 1
ATOM 791 C C . GLY A 1 104 ? 6.022 9.474 5.407 1.00 93.06 104 GLY A C 1
ATOM 792 O O . GLY A 1 104 ? 6.225 10.070 4.350 1.00 93.06 104 GLY A O 1
ATOM 793 N N . LEU A 1 105 ? 4.822 9.414 5.969 1.00 94.56 105 LEU A N 1
ATOM 794 C CA . LEU A 1 105 ? 3.658 10.176 5.521 1.00 94.56 105 LEU A CA 1
ATOM 795 C C . LEU A 1 105 ? 2.901 10.712 6.737 1.00 94.56 105 LEU A C 1
ATOM 797 O O . LEU A 1 105 ? 2.989 10.150 7.830 1.00 94.56 105 LEU A O 1
ATOM 801 N N . GLN A 1 106 ? 2.183 11.815 6.565 1.00 94.75 106 GLN A N 1
ATOM 802 C CA . GLN A 1 106 ? 1.436 12.456 7.643 1.00 94.75 106 GLN A CA 1
ATOM 803 C C . GLN A 1 106 ? -0.047 12.468 7.302 1.00 94.75 106 GLN A C 1
ATOM 805 O O . GLN A 1 106 ? -0.437 12.922 6.233 1.00 94.75 106 GLN A O 1
ATOM 810 N N . VAL A 1 107 ? -0.871 11.989 8.226 1.00 92.69 107 VAL A N 1
ATOM 811 C CA . VAL A 1 107 ? -2.328 11.958 8.112 1.00 92.69 107 VAL A CA 1
ATOM 812 C C . VAL A 1 107 ? -2.904 12.874 9.177 1.00 92.69 107 VAL A C 1
ATOM 814 O O . VAL A 1 107 ? -2.712 12.649 10.369 1.00 92.69 107 VAL A O 1
ATOM 817 N N . SER A 1 108 ? -3.627 13.898 8.757 1.00 91.88 108 SER A N 1
ATOM 818 C CA . SER A 1 108 ? -4.389 14.782 9.633 1.00 91.88 108 SER A CA 1
ATOM 819 C C . SER A 1 108 ? -5.864 14.542 9.364 1.00 91.88 108 SER A C 1
ATOM 821 O O . SER A 1 108 ? -6.288 14.597 8.216 1.00 91.88 108 SER A O 1
ATOM 823 N N . MET A 1 109 ? -6.645 14.263 10.400 1.00 88.56 109 MET A N 1
ATOM 824 C CA . MET A 1 109 ? -8.099 14.165 10.291 1.00 88.56 109 MET A CA 1
ATOM 825 C C . MET A 1 109 ? -8.734 15.294 11.088 1.00 88.56 109 MET A C 1
ATOM 827 O O . MET A 1 109 ? -8.172 15.756 12.085 1.00 88.56 109 MET A O 1
ATOM 831 N N . LYS A 1 110 ? -9.917 15.725 10.664 1.00 83.81 110 LYS A N 1
ATOM 832 C CA . LYS A 1 110 ? -10.725 16.695 11.391 1.00 83.81 110 LYS A CA 1
ATOM 833 C C . LYS A 1 110 ? -10.949 16.209 12.824 1.00 83.81 110 LYS A C 1
ATOM 835 O O . LYS A 1 110 ? -11.246 15.039 13.061 1.00 83.81 110 LYS A O 1
ATOM 840 N N . ASP A 1 111 ? -10.736 17.111 13.775 1.00 82.81 111 ASP A N 1
ATOM 841 C CA . ASP A 1 111 ? -10.877 16.868 15.215 1.00 82.81 111 ASP A CA 1
ATOM 842 C C . ASP A 1 111 ? -9.968 15.763 15.795 1.00 82.81 111 ASP A C 1
ATOM 844 O O . ASP A 1 111 ? -10.202 15.281 16.906 1.00 82.81 111 ASP A O 1
ATOM 848 N N . GLN A 1 112 ? -8.904 15.365 15.085 1.00 82.25 112 GLN A N 1
ATOM 849 C CA . GLN A 1 112 ? -7.906 14.421 15.592 1.00 82.25 112 GLN A CA 1
ATOM 850 C C . GLN A 1 112 ? -6.486 14.982 15.471 1.00 82.25 112 GLN A C 1
ATOM 852 O O . GLN A 1 112 ? -6.177 15.705 14.523 1.00 82.25 112 GLN A O 1
ATOM 857 N N . PRO A 1 113 ? -5.588 14.651 16.418 1.00 84.12 113 PRO A N 1
ATOM 858 C CA . PRO A 1 113 ? -4.188 15.016 16.284 1.00 84.12 113 PRO A CA 1
ATOM 859 C C . PRO A 1 113 ? -3.584 14.354 15.034 1.00 84.12 113 PRO A C 1
ATOM 861 O O . PRO A 1 113 ? -3.943 13.215 14.714 1.00 84.12 113 PRO A O 1
ATOM 864 N N . PRO A 1 114 ? -2.659 15.034 14.337 1.00 87.94 114 PRO A N 1
ATOM 865 C CA . PRO A 1 114 ? -2.001 14.464 13.174 1.00 87.94 114 PRO A CA 1
ATOM 866 C C . PRO A 1 114 ? -1.213 13.211 13.563 1.00 87.94 114 PRO A C 1
ATOM 868 O O . PRO A 1 114 ? -0.529 13.175 14.587 1.00 87.94 114 PRO A O 1
ATOM 871 N N . VAL A 1 115 ? -1.294 12.192 12.716 1.00 89.75 115 VAL A N 1
ATOM 872 C CA . VAL A 1 115 ? -0.589 10.921 12.857 1.00 89.75 115 VAL A CA 1
ATOM 873 C C . VAL A 1 115 ? 0.481 10.835 11.784 1.00 89.75 115 VAL A C 1
ATOM 875 O O . VAL A 1 115 ? 0.184 10.917 10.593 1.00 89.75 115 VAL A O 1
ATOM 878 N N . LYS A 1 116 ? 1.732 10.634 12.193 1.00 93.06 116 LYS A N 1
ATOM 879 C CA . LYS A 1 116 ? 2.820 10.331 11.265 1.00 93.06 116 LYS A CA 1
ATOM 880 C C . LYS A 1 116 ? 3.004 8.823 11.160 1.00 93.06 116 LYS A C 1
ATOM 882 O O . LYS A 1 116 ? 3.128 8.152 12.179 1.00 93.06 116 LYS A O 1
ATOM 887 N N . ILE A 1 117 ? 3.026 8.297 9.944 1.00 92.44 117 ILE A N 1
ATOM 888 C CA . ILE A 1 117 ? 3.486 6.939 9.653 1.00 92.44 117 ILE A CA 1
ATOM 889 C C . ILE A 1 117 ? 4.955 7.073 9.264 1.00 92.44 117 ILE A C 1
ATOM 891 O O . ILE A 1 117 ? 5.276 7.603 8.203 1.00 92.44 117 ILE A O 1
ATOM 895 N N . ASP A 1 118 ? 5.840 6.662 10.163 1.00 92.94 118 ASP A N 1
ATOM 896 C CA . ASP A 1 118 ? 7.285 6.858 10.051 1.00 92.94 118 ASP A CA 1
ATOM 897 C C . ASP A 1 118 ? 7.928 5.897 9.056 1.00 92.94 118 ASP A C 1
ATOM 899 O O . ASP A 1 118 ? 8.907 6.249 8.403 1.00 92.94 118 ASP A O 1
ATOM 903 N N . ASN A 1 119 ? 7.364 4.696 8.921 1.00 91.12 119 ASN A N 1
ATOM 904 C CA . ASN A 1 119 ? 7.827 3.715 7.955 1.00 91.12 119 ASN A CA 1
ATOM 905 C C . ASN A 1 119 ? 6.637 3.040 7.276 1.00 91.12 119 ASN A C 1
ATOM 907 O O . ASN A 1 119 ? 5.737 2.523 7.939 1.00 91.12 119 ASN A O 1
ATOM 911 N N . PHE A 1 120 ? 6.660 3.054 5.951 1.00 94.81 120 PHE A N 1
ATOM 912 C CA . PHE A 1 120 ? 5.779 2.277 5.100 1.00 94.81 120 PHE A CA 1
ATOM 913 C C . PHE A 1 120 ? 6.640 1.624 4.023 1.00 94.81 120 PHE A C 1
ATOM 915 O O . PHE A 1 120 ? 7.352 2.316 3.291 1.00 94.81 120 PHE A O 1
ATOM 922 N N . SER A 1 121 ? 6.564 0.303 3.922 1.00 95.69 121 SER A N 1
ATOM 923 C CA . SER A 1 121 ? 7.176 -0.483 2.855 1.00 95.69 121 SER A CA 1
ATOM 924 C C . SER A 1 121 ? 6.238 -1.623 2.498 1.00 95.69 121 SER A C 1
ATOM 926 O O . SER A 1 121 ? 5.746 -2.309 3.382 1.00 95.69 121 SER A O 1
ATOM 928 N N . LEU A 1 122 ? 6.005 -1.835 1.214 1.00 95.62 122 LEU A N 1
ATOM 929 C CA . LEU A 1 122 ? 5.120 -2.841 0.658 1.00 95.62 122 LEU A CA 1
ATOM 930 C C . LEU A 1 122 ? 5.830 -3.487 -0.533 1.00 95.62 122 LEU A C 1
ATOM 932 O O . LEU A 1 122 ? 6.113 -2.823 -1.522 1.00 95.62 122 LEU A O 1
ATOM 936 N N . ASP A 1 123 ? 6.119 -4.774 -0.443 1.00 95.25 123 ASP A N 1
ATOM 937 C CA . ASP A 1 123 ? 6.635 -5.600 -1.527 1.00 95.25 123 ASP A CA 1
ATOM 938 C C . ASP A 1 123 ? 5.499 -6.493 -2.030 1.00 95.25 123 ASP A C 1
ATOM 940 O O . ASP A 1 123 ? 4.991 -7.353 -1.302 1.00 95.25 123 ASP A O 1
ATOM 944 N N . VAL A 1 124 ? 5.074 -6.258 -3.271 1.00 92.56 124 VAL A N 1
ATOM 945 C CA . VAL A 1 124 ? 4.021 -7.037 -3.925 1.00 92.56 124 VAL A CA 1
ATOM 946 C C . VAL A 1 124 ? 4.531 -7.686 -5.192 1.00 92.56 124 VAL A C 1
ATOM 948 O O . VAL A 1 124 ? 5.278 -7.088 -5.959 1.00 92.56 124 VAL A O 1
ATOM 951 N N . SER A 1 125 ? 4.081 -8.906 -5.459 1.00 89.25 125 SER A N 1
ATOM 952 C CA . SER A 1 125 ? 4.298 -9.578 -6.738 1.00 89.25 125 SER A CA 1
ATOM 953 C C . SER A 1 125 ? 2.987 -9.675 -7.494 1.00 89.25 125 SER A C 1
ATOM 955 O O . SER A 1 125 ? 2.018 -10.268 -7.011 1.00 89.25 125 SER A O 1
ATOM 957 N N . LEU A 1 126 ? 2.973 -9.064 -8.679 1.00 84.62 126 LEU A N 1
ATOM 958 C CA . LEU A 1 126 ? 1.825 -9.116 -9.567 1.00 84.62 126 LEU A CA 1
ATOM 959 C C . LEU A 1 126 ? 1.868 -10.400 -10.407 1.00 84.62 126 LEU A C 1
ATOM 961 O O . LEU A 1 126 ? 2.917 -10.707 -10.990 1.00 84.62 126 LEU A O 1
ATOM 965 N N . PRO A 1 127 ? 0.743 -11.126 -10.500 1.00 82.75 127 PRO A N 1
ATOM 966 C CA . PRO A 1 127 ? 0.629 -12.258 -11.401 1.00 82.75 127 PRO A CA 1
ATOM 967 C C . PRO A 1 127 ? 0.860 -11.870 -12.873 1.00 82.75 127 PRO A C 1
ATOM 969 O O . PRO A 1 127 ? 0.618 -10.717 -13.247 1.00 82.75 127 PRO A O 1
ATOM 972 N N . PRO A 1 128 ? 1.274 -12.808 -13.745 1.00 78.75 128 PRO A N 1
ATOM 973 C CA . PRO A 1 128 ? 1.371 -12.557 -15.180 1.00 78.75 128 PRO A CA 1
ATOM 974 C C . PRO A 1 128 ? 0.050 -12.144 -15.827 1.00 78.75 128 PRO A C 1
ATOM 976 O O . PRO A 1 128 ? 0.079 -11.379 -16.789 1.00 78.75 128 PRO A O 1
ATOM 979 N N . THR A 1 129 ? -1.087 -12.612 -15.305 1.00 78.56 129 THR A N 1
ATOM 980 C CA . THR A 1 129 ? -2.412 -12.270 -15.839 1.00 78.56 129 THR A CA 1
ATOM 981 C C . THR A 1 129 ? -3.082 -11.133 -15.077 1.00 78.56 129 THR A C 1
ATOM 983 O O . THR A 1 129 ? -4.284 -10.905 -15.220 1.00 78.56 129 THR A O 1
ATOM 986 N N . TRP A 1 130 ? -2.300 -10.376 -14.290 1.00 79.69 130 TRP A N 1
ATOM 987 C CA . TRP A 1 130 ? -2.801 -9.222 -13.555 1.00 79.69 130 TRP A CA 1
ATOM 988 C C . TRP A 1 130 ? -3.566 -8.269 -14.492 1.00 79.69 130 TRP A C 1
ATOM 990 O O . TRP A 1 130 ? -2.977 -7.750 -15.450 1.00 79.69 130 TRP A O 1
ATOM 1000 N N . PRO A 1 131 ? -4.856 -8.007 -14.216 1.00 71.62 131 PRO A N 1
ATOM 1001 C CA . PRO A 1 131 ? -5.652 -7.091 -15.011 1.00 71.62 131 PRO A CA 1
ATOM 1002 C C . PRO A 1 131 ? -5.113 -5.669 -14.790 1.00 71.62 131 PRO A C 1
ATOM 1004 O O . PRO A 1 131 ? -5.239 -5.105 -13.706 1.00 71.62 131 PRO A O 1
ATOM 1007 N N . GLY A 1 132 ? -4.450 -5.096 -15.803 1.00 67.31 132 GLY A N 1
ATOM 1008 C CA . GLY A 1 132 ? -3.997 -3.697 -15.786 1.00 67.31 132 GLY A CA 1
ATOM 1009 C C . GLY A 1 132 ? -5.165 -2.710 -15.647 1.00 67.31 132 GLY A C 1
ATOM 1010 O O . GLY A 1 132 ? -6.314 -3.109 -15.758 1.00 67.31 132 GLY A O 1
ATOM 1011 N N . HIS A 1 133 ? -4.903 -1.419 -15.442 1.00 56.94 133 HIS A N 1
ATOM 1012 C CA . HIS A 1 133 ? -5.945 -0.421 -15.134 1.00 56.94 133 HIS A CA 1
ATOM 1013 C C . HIS A 1 133 ? -7.117 -0.363 -16.147 1.00 56.94 133 HIS A C 1
ATOM 1015 O O . HIS A 1 133 ? -8.266 -0.205 -15.752 1.00 56.94 133 HIS A O 1
ATOM 1021 N N . GLU A 1 134 ? -6.861 -0.623 -17.432 1.00 56.94 134 GLU A N 1
ATOM 1022 C CA . GLU A 1 134 ? -7.879 -0.647 -18.504 1.00 56.94 134 GLU A CA 1
ATOM 1023 C C . GLU A 1 134 ? -8.740 -1.932 -18.529 1.00 56.94 134 GLU A C 1
ATOM 1025 O O . GLU A 1 134 ? -9.614 -2.125 -19.379 1.00 56.94 134 GLU A O 1
ATOM 1030 N N . SER A 1 135 ? -8.478 -2.856 -17.610 1.00 61.06 135 SER A N 1
ATOM 1031 C CA . SER A 1 135 ? -9.092 -4.176 -17.561 1.00 61.06 135 SER A CA 1
ATOM 1032 C C . SER A 1 135 ? -10.467 -4.098 -16.916 1.00 6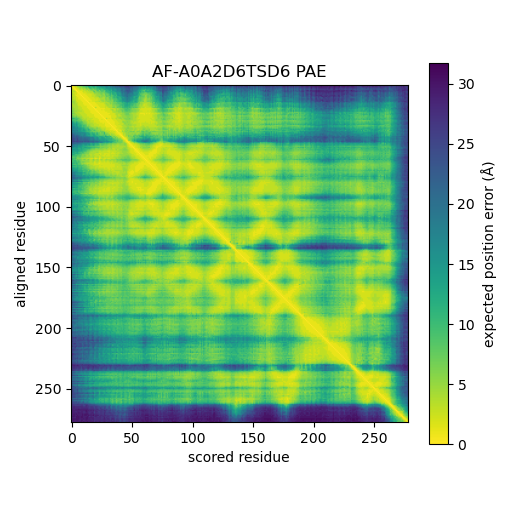1.06 135 SER A C 1
ATOM 1034 O O . SER A 1 135 ? -10.619 -4.235 -15.704 1.00 61.06 135 SER A O 1
ATOM 1036 N N . GLY A 1 136 ? -11.490 -3.904 -17.743 1.00 70.19 136 GLY A N 1
ATOM 1037 C CA . GLY A 1 136 ? -12.879 -3.975 -17.307 1.00 70.19 136 GLY A CA 1
ATOM 1038 C C . GLY A 1 136 ? -13.268 -5.316 -16.674 1.00 70.19 136 GLY A C 1
ATOM 1039 O O . GLY A 1 136 ? -12.481 -6.264 -16.574 1.00 70.19 136 GLY A O 1
ATOM 1040 N N . LYS A 1 137 ? -14.547 -5.433 -16.308 1.00 81.12 137 LYS A N 1
ATOM 1041 C CA . LYS A 1 137 ? -15.137 -6.615 -15.649 1.00 81.12 137 LYS A CA 1
ATOM 1042 C C . LYS A 1 137 ? -14.712 -7.977 -16.234 1.00 81.12 137 LYS A C 1
ATOM 1044 O O . LYS A 1 137 ? -14.550 -8.941 -15.485 1.00 81.12 137 LYS A O 1
ATOM 1049 N N . GLN A 1 138 ? -14.516 -8.070 -17.550 1.00 80.38 138 GLN A N 1
ATOM 1050 C CA . GLN A 1 138 ? -14.090 -9.296 -18.234 1.00 80.38 138 GLN A CA 1
ATOM 1051 C C . GLN A 1 138 ? -12.687 -9.763 -17.820 1.00 80.38 138 GLN A C 1
ATOM 1053 O O . GLN A 1 138 ? -12.494 -10.944 -17.544 1.00 80.38 138 GLN A O 1
ATOM 1058 N N . ALA A 1 139 ? -11.716 -8.857 -17.752 1.00 82.06 139 ALA A N 1
ATOM 1059 C CA . ALA A 1 139 ? -10.340 -9.207 -17.416 1.00 82.06 139 ALA A CA 1
ATOM 1060 C C . ALA A 1 139 ? -10.183 -9.513 -15.916 1.00 82.06 139 ALA A C 1
ATOM 1062 O O . ALA A 1 139 ? -9.479 -10.453 -15.554 1.00 82.06 139 ALA A O 1
ATOM 1063 N N . LEU A 1 140 ? -10.947 -8.836 -15.051 1.00 86.12 140 LEU A N 1
ATOM 1064 C CA . LEU A 1 140 ? -11.090 -9.234 -13.643 1.00 86.12 140 LEU A CA 1
ATOM 1065 C C . LEU A 1 140 ? -11.715 -10.630 -13.497 1.00 86.12 140 LEU A C 1
ATOM 1067 O O . LEU A 1 140 ? -11.292 -11.412 -12.648 1.00 86.12 140 LEU A O 1
ATOM 1071 N N . SER A 1 141 ? -12.701 -10.961 -14.337 1.00 85.94 141 SER A N 1
ATOM 1072 C CA . SER A 1 141 ? -13.309 -12.298 -14.351 1.00 85.94 141 SER A CA 1
ATOM 1073 C C . SER A 1 141 ? -12.312 -13.366 -14.794 1.00 85.94 141 SER A C 1
ATOM 1075 O O . SER A 1 141 ? -12.273 -14.434 -14.191 1.00 85.94 141 SER A O 1
ATOM 1077 N N . LEU A 1 142 ? -11.480 -13.078 -15.800 1.00 85.12 142 LEU A N 1
ATOM 1078 C CA . LEU A 1 142 ? -10.423 -13.990 -16.237 1.00 85.12 142 LEU A CA 1
ATOM 1079 C C . LEU A 1 142 ? -9.421 -14.247 -15.105 1.00 85.12 142 LEU A C 1
ATOM 1081 O O . LEU A 1 142 ? -9.222 -15.401 -14.726 1.00 85.12 142 LEU A O 1
ATOM 1085 N N . TRP A 1 143 ? -8.900 -13.177 -14.498 1.00 86.38 143 TRP A N 1
ATOM 1086 C CA . TRP A 1 143 ? -7.977 -13.265 -13.365 1.00 86.38 143 TRP A CA 1
ATOM 1087 C C . TRP A 1 143 ? -8.560 -14.087 -12.206 1.00 86.38 143 TRP A C 1
ATOM 1089 O O . TRP A 1 143 ? -7.893 -14.951 -11.635 1.00 86.38 143 TRP A O 1
ATOM 1099 N N . GLN A 1 144 ? -9.849 -13.890 -11.908 1.00 89.19 144 GLN A N 1
ATOM 1100 C CA . GLN A 1 144 ? -10.563 -14.718 -10.944 1.00 89.19 144 GLN A CA 1
ATOM 1101 C C . GLN A 1 144 ? -10.597 -16.198 -11.352 1.00 89.19 144 GLN A C 1
ATOM 1103 O O . GLN A 1 144 ? -10.357 -17.066 -10.512 1.00 89.19 144 GLN A O 1
ATOM 1108 N N . THR A 1 145 ? -10.967 -16.504 -12.600 1.00 86.25 145 THR A N 1
ATOM 1109 C CA . THR A 1 145 ? -11.127 -17.894 -13.059 1.00 86.25 145 THR A CA 1
ATOM 1110 C C . THR A 1 145 ? -9.816 -18.668 -13.075 1.00 86.25 145 THR A C 1
ATOM 1112 O O . THR A 1 145 ? -9.821 -19.875 -12.839 1.00 86.25 145 THR A O 1
ATOM 1115 N N . GLU A 1 146 ? -8.697 -17.978 -13.284 1.00 86.19 146 GLU A N 1
ATOM 1116 C CA . GLU A 1 146 ? -7.356 -18.561 -13.228 1.00 86.19 146 GLU A CA 1
ATOM 1117 C C . GLU A 1 146 ? -6.871 -18.784 -11.786 1.00 86.19 146 GLU A C 1
ATOM 1119 O O . GLU A 1 146 ? -5.855 -19.443 -11.570 1.00 86.19 146 GLU A O 1
ATOM 1124 N N . ASN A 1 147 ? -7.628 -18.305 -10.787 1.00 83.38 147 ASN A N 1
ATOM 1125 C CA . ASN A 1 147 ? -7.322 -18.421 -9.359 1.00 83.38 147 ASN A CA 1
ATOM 1126 C C . ASN A 1 147 ? -5.924 -17.870 -9.010 1.00 83.38 147 ASN A C 1
ATOM 1128 O O . ASN A 1 147 ? -5.256 -18.344 -8.085 1.00 83.38 147 ASN A O 1
ATOM 1132 N N . GLU A 1 148 ? -5.480 -16.866 -9.767 1.00 85.88 148 GLU A N 1
ATOM 1133 C CA . GLU A 1 148 ? -4.220 -16.185 -9.524 1.00 85.88 148 GLU A CA 1
ATOM 1134 C C . GLU A 1 148 ? -4.347 -15.214 -8.346 1.00 85.88 148 GLU A C 1
ATOM 1136 O O . GLU A 1 148 ? -5.435 -14.774 -7.964 1.00 85.88 148 GLU A O 1
ATOM 1141 N N . GLN A 1 149 ? -3.211 -14.908 -7.722 1.00 89.56 149 GLN A N 1
ATOM 1142 C CA . GLN A 1 149 ? -3.169 -14.157 -6.474 1.00 89.56 149 GLN A CA 1
ATOM 1143 C C . GLN A 1 149 ? -2.182 -13.002 -6.583 1.00 89.56 149 GLN A C 1
ATOM 1145 O O . GLN A 1 149 ? -1.047 -13.181 -7.029 1.00 89.56 149 GLN A O 1
ATOM 1150 N N . LEU A 1 150 ? -2.591 -11.826 -6.114 1.00 89.38 150 LEU A N 1
ATOM 1151 C CA . LEU A 1 150 ? -1.654 -10.757 -5.802 1.00 89.38 150 LEU A CA 1
ATOM 1152 C C . LEU A 1 150 ? -0.989 -11.131 -4.485 1.00 89.38 150 LEU A C 1
ATOM 1154 O O . LEU A 1 150 ? -1.653 -11.197 -3.450 1.00 89.38 150 LEU A O 1
ATOM 1158 N N . THR A 1 151 ? 0.312 -11.395 -4.533 1.00 92.12 151 THR A N 1
ATOM 1159 C CA . THR A 1 151 ? 1.069 -11.799 -3.346 1.00 92.12 151 THR A CA 1
ATOM 1160 C C . THR A 1 151 ? 1.654 -10.566 -2.678 1.00 92.12 151 THR A C 1
ATOM 1162 O O . THR A 1 151 ? 2.342 -9.776 -3.321 1.00 92.12 151 THR A O 1
ATOM 1165 N N . ILE A 1 152 ? 1.382 -10.411 -1.386 1.00 93.75 152 ILE A N 1
ATOM 1166 C CA . ILE A 1 152 ? 2.020 -9.434 -0.505 1.00 93.75 152 ILE A CA 1
ATOM 1167 C C . ILE A 1 152 ? 3.179 -10.168 0.166 1.00 93.75 152 ILE A C 1
ATOM 1169 O O . ILE A 1 152 ? 2.969 -10.946 1.101 1.00 93.75 152 ILE A O 1
ATOM 1173 N N . ASN A 1 153 ? 4.386 -9.953 -0.351 1.00 93.81 153 ASN A N 1
ATOM 1174 C CA . ASN A 1 153 ? 5.600 -10.597 0.143 1.00 93.81 153 ASN A CA 1
ATOM 1175 C C . ASN A 1 153 ? 5.959 -10.071 1.533 1.00 93.81 153 ASN A C 1
ATOM 1177 O O . ASN A 1 153 ? 6.229 -10.849 2.445 1.00 93.81 153 ASN A O 1
ATOM 1181 N N . ASP A 1 154 ? 5.925 -8.749 1.684 1.00 94.81 154 ASP A N 1
ATOM 1182 C CA . ASP A 1 154 ? 6.165 -8.058 2.944 1.00 94.81 154 ASP A CA 1
ATOM 1183 C C . ASP A 1 154 ? 5.436 -6.712 2.931 1.00 94.81 154 ASP A C 1
ATOM 1185 O O . ASP A 1 154 ? 5.455 -5.982 1.944 1.00 94.81 154 ASP A O 1
ATOM 1189 N N . LEU A 1 155 ? 4.783 -6.380 4.033 1.00 94.00 155 LEU A N 1
ATOM 1190 C CA . LEU A 1 155 ? 4.239 -5.065 4.319 1.00 94.00 155 LEU A CA 1
ATOM 1191 C C . LEU A 1 155 ? 4.694 -4.683 5.721 1.00 94.00 155 LEU A C 1
ATOM 1193 O O . LEU A 1 155 ? 4.254 -5.273 6.709 1.00 94.00 155 LEU A O 1
ATOM 1197 N N . HIS A 1 156 ? 5.548 -3.673 5.797 1.00 94.44 156 HIS A N 1
ATOM 1198 C CA . HIS A 1 156 ? 5.999 -3.057 7.032 1.00 94.44 156 HIS A CA 1
ATOM 1199 C C . HIS A 1 156 ? 5.312 -1.706 7.212 1.00 94.44 156 HIS A C 1
ATOM 1201 O O . HIS A 1 156 ? 5.332 -0.858 6.316 1.00 94.44 156 HIS A O 1
ATOM 1207 N N . LEU A 1 157 ? 4.698 -1.512 8.377 1.00 91.69 157 LEU A N 1
ATOM 1208 C CA . LEU A 1 157 ? 4.057 -0.260 8.755 1.00 91.69 157 LEU A CA 1
ATOM 1209 C C . LEU A 1 157 ? 4.444 0.078 10.197 1.00 91.69 157 LEU A C 1
ATOM 1211 O O . LEU A 1 157 ? 4.250 -0.734 11.105 1.00 91.69 157 LEU A O 1
ATOM 1215 N N . ALA A 1 158 ? 4.960 1.283 10.420 1.00 91.50 158 ALA A N 1
ATOM 1216 C CA . ALA A 1 158 ? 5.305 1.761 11.752 1.00 91.50 158 ALA A CA 1
ATOM 1217 C C . ALA A 1 158 ? 4.931 3.232 11.952 1.00 91.50 158 ALA A C 1
ATOM 1219 O O . ALA A 1 158 ? 5.055 4.054 11.044 1.00 91.50 158 ALA A O 1
ATOM 1220 N N . SER A 1 159 ? 4.506 3.557 13.169 1.00 90.19 159 SER A N 1
ATOM 1221 C CA . SER A 1 159 ? 4.278 4.918 13.642 1.00 90.19 159 SER A CA 1
ATOM 1222 C C . SER A 1 159 ? 4.678 5.027 15.102 1.00 90.19 159 SER A C 1
ATOM 1224 O O . SER A 1 159 ? 4.085 4.381 15.969 1.00 90.19 159 SER A O 1
ATOM 1226 N N . GLU A 1 160 ? 5.624 5.910 15.385 1.00 87.50 160 GLU A N 1
ATOM 1227 C CA . GLU A 1 160 ? 5.971 6.306 16.747 1.00 87.50 160 GLU A CA 1
ATOM 1228 C C . GLU A 1 160 ? 4.866 7.174 17.361 1.00 87.50 160 GLU A C 1
ATOM 1230 O O . GLU A 1 160 ? 4.591 7.076 18.555 1.00 87.50 160 GLU A O 1
ATOM 1235 N N . THR A 1 161 ? 4.173 7.971 16.534 1.00 83.75 161 THR A N 1
ATOM 1236 C CA . THR A 1 161 ? 3.113 8.891 16.990 1.00 83.75 161 THR A CA 1
ATOM 1237 C C . THR A 1 161 ? 1.991 8.148 17.711 1.00 83.75 161 THR A C 1
ATOM 1239 O O . THR A 1 161 ? 1.494 8.604 18.743 1.00 83.75 161 THR A O 1
ATOM 1242 N N . ILE A 1 162 ? 1.586 6.997 17.172 1.00 79.25 162 ILE A N 1
ATOM 1243 C CA . ILE A 1 162 ? 0.539 6.166 17.772 1.00 79.25 162 ILE A CA 1
ATOM 1244 C C . ILE A 1 162 ? 1.062 4.864 18.392 1.00 79.25 162 ILE A C 1
ATOM 1246 O O . ILE A 1 162 ? 0.276 4.170 19.029 1.00 79.25 162 ILE A O 1
ATOM 1250 N N . GLY A 1 163 ? 2.366 4.577 18.304 1.00 81.44 163 GLY A N 1
ATOM 1251 C CA . GLY A 1 163 ? 3.019 3.459 18.996 1.00 81.44 163 GLY A CA 1
ATOM 1252 C C . GLY A 1 163 ? 2.701 2.083 18.407 1.00 81.44 163 GLY A C 1
ATOM 1253 O O . GLY A 1 163 ? 2.443 1.141 19.156 1.00 81.44 163 GLY A O 1
ATOM 1254 N N . PHE A 1 164 ? 2.659 1.957 17.077 1.00 82.19 164 PHE A N 1
ATOM 1255 C CA . PHE A 1 164 ? 2.491 0.656 16.424 1.00 82.19 164 PHE A CA 1
ATOM 1256 C C . PHE A 1 164 ? 3.656 0.354 15.484 1.00 82.19 164 PHE A C 1
ATOM 1258 O O . PHE A 1 164 ? 4.204 1.238 14.828 1.00 82.19 164 PHE A O 1
ATOM 1265 N N . ASN A 1 165 ? 4.002 -0.926 15.396 1.00 88.75 165 ASN A N 1
ATOM 1266 C CA . ASN A 1 165 ? 4.973 -1.455 14.450 1.00 88.75 165 ASN A CA 1
ATOM 1267 C C . ASN A 1 165 ? 4.521 -2.863 14.067 1.00 88.75 165 ASN A C 1
ATOM 1269 O O . ASN A 1 165 ? 4.398 -3.726 14.942 1.00 88.75 165 ASN A O 1
ATOM 1273 N N . LEU A 1 166 ? 4.237 -3.077 12.786 1.00 89.00 166 LEU A N 1
ATOM 1274 C CA . LEU A 1 166 ? 3.756 -4.353 12.279 1.00 89.00 166 LEU A CA 1
ATOM 1275 C C . LEU A 1 166 ? 4.454 -4.754 10.990 1.00 89.00 166 LEU A C 1
ATOM 1277 O O . LEU A 1 166 ? 4.757 -3.914 10.144 1.00 89.00 166 LEU A O 1
ATOM 1281 N N . ASN A 1 167 ? 4.626 -6.061 10.844 1.00 93.12 167 ASN A N 1
ATOM 1282 C CA . ASN A 1 167 ? 4.977 -6.722 9.599 1.00 93.12 167 ASN A CA 1
ATOM 1283 C C . ASN A 1 167 ? 3.790 -7.559 9.152 1.00 93.12 167 ASN A C 1
ATOM 1285 O O . ASN A 1 167 ? 3.038 -8.084 9.975 1.00 93.12 167 ASN A O 1
ATOM 1289 N N . SER A 1 168 ? 3.618 -7.708 7.852 1.00 91.88 168 SER A N 1
ATOM 1290 C CA . SER A 1 168 ? 2.537 -8.511 7.318 1.00 91.88 168 SER A CA 1
ATOM 1291 C C . SER A 1 168 ? 2.879 -9.114 5.974 1.00 91.88 168 SER A C 1
ATOM 1293 O O . SER A 1 168 ? 3.698 -8.591 5.231 1.00 91.88 168 SER A O 1
ATOM 1295 N N . SER A 1 169 ? 2.252 -10.238 5.679 1.00 95.50 169 SER A N 1
ATOM 1296 C CA . SER A 1 169 ? 2.382 -10.936 4.408 1.00 95.50 169 SER A CA 1
ATOM 1297 C C . SER A 1 169 ? 1.076 -11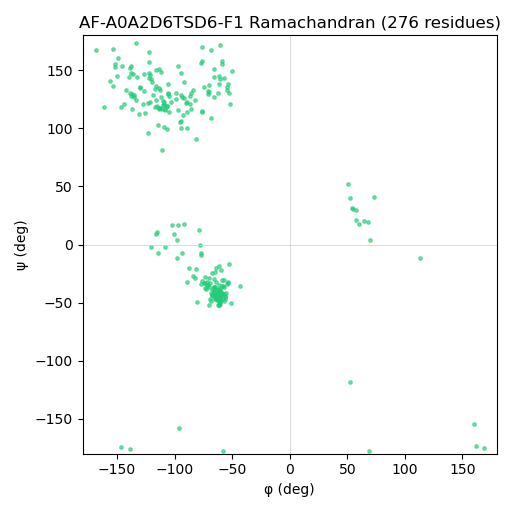.646 4.107 1.00 95.50 169 SER A C 1
ATOM 1299 O O . SER A 1 169 ? 0.246 -11.866 4.991 1.00 95.50 169 SER A O 1
ATOM 1301 N N . GLY A 1 170 ? 0.840 -11.993 2.853 1.00 95.12 170 GLY A N 1
ATOM 1302 C CA . GLY A 1 170 ? -0.406 -12.644 2.493 1.00 95.12 170 GLY A CA 1
ATOM 1303 C C . GLY A 1 170 ? -0.712 -12.529 1.024 1.00 95.12 170 GLY A C 1
ATOM 1304 O O . GLY A 1 170 ? 0.182 -12.391 0.194 1.00 95.12 170 GLY A O 1
ATOM 1305 N N . TYR A 1 171 ? -1.993 -12.600 0.705 1.00 94.31 171 TYR A N 1
ATOM 1306 C CA . TYR A 1 171 ? -2.434 -12.549 -0.672 1.00 94.31 171 TYR A CA 1
ATOM 1307 C C . TYR A 1 171 ? -3.839 -11.973 -0.804 1.00 94.31 171 TYR A C 1
ATOM 1309 O O . TYR A 1 171 ? -4.667 -12.053 0.111 1.00 94.31 171 TYR A O 1
ATOM 1317 N N . LEU A 1 172 ? -4.100 -11.431 -1.989 1.00 91.69 172 LEU A N 1
ATOM 1318 C CA . LEU A 1 172 ? -5.398 -10.951 -2.437 1.00 91.69 172 LEU A CA 1
ATOM 1319 C C . LEU A 1 172 ? -5.812 -11.680 -3.721 1.00 91.69 172 LEU A C 1
ATOM 1321 O O . LEU A 1 172 ? -4.987 -12.057 -4.547 1.00 91.69 172 LEU A O 1
ATOM 1325 N N . THR A 1 173 ? -7.115 -11.864 -3.861 1.00 92.38 173 THR A N 1
ATOM 1326 C CA . THR A 1 173 ? -7.856 -12.552 -4.926 1.00 92.38 173 THR A CA 1
ATOM 1327 C C . THR A 1 173 ? -9.194 -11.836 -5.120 1.00 92.38 173 THR A C 1
ATOM 1329 O O . THR A 1 173 ? -9.466 -10.826 -4.460 1.00 92.38 173 THR A O 1
ATOM 1332 N N . LEU A 1 174 ? -10.063 -12.387 -5.968 1.00 90.88 174 LEU A N 1
ATOM 1333 C CA . LEU A 1 174 ? -11.442 -11.936 -6.123 1.00 90.88 174 LEU A CA 1
ATOM 1334 C C . LEU A 1 174 ? -12.453 -13.007 -5.711 1.00 90.88 174 LEU A C 1
ATOM 1336 O O . LEU A 1 174 ? -12.355 -14.172 -6.102 1.00 90.88 174 LEU A O 1
ATOM 1340 N N . ASP A 1 175 ? -13.487 -12.594 -4.978 1.00 90.62 175 ASP A N 1
ATOM 1341 C CA . ASP A 1 175 ? -14.678 -13.410 -4.755 1.00 90.62 175 ASP A CA 1
ATOM 1342 C C . ASP A 1 175 ? -15.592 -13.430 -5.984 1.00 90.62 175 ASP A C 1
ATOM 1344 O O . ASP A 1 175 ? -15.412 -12.667 -6.930 1.00 90.62 175 ASP A O 1
ATOM 1348 N N . LYS A 1 176 ? -16.602 -14.307 -5.985 1.00 89.50 176 LYS A N 1
ATOM 1349 C CA . LYS A 1 176 ? -17.533 -14.529 -7.114 1.00 89.50 176 LYS A CA 1
ATOM 1350 C C . LYS A 1 176 ? -18.234 -13.274 -7.666 1.00 89.50 176 LYS A C 1
ATOM 1352 O O . LYS A 1 176 ? -18.816 -13.337 -8.741 1.00 89.50 176 LYS A O 1
ATOM 1357 N N . ASN A 1 177 ? -18.237 -12.173 -6.917 1.00 89.56 177 ASN A N 1
ATOM 1358 C CA . ASN A 1 177 ? -18.813 -10.892 -7.318 1.00 89.56 177 ASN A CA 1
ATOM 1359 C C . ASN A 1 177 ? -17.724 -9.897 -7.764 1.00 89.56 177 ASN A C 1
ATOM 1361 O O . ASN A 1 177 ? -17.966 -8.689 -7.798 1.00 89.56 177 ASN A O 1
ATOM 1365 N N . LEU A 1 178 ? -16.525 -10.402 -8.064 1.00 87.94 178 LEU A N 1
ATOM 1366 C CA . LEU A 1 178 ? -15.319 -9.644 -8.371 1.00 87.94 178 LEU A CA 1
ATOM 1367 C C . LEU A 1 178 ? -14.922 -8.687 -7.244 1.00 87.94 178 LEU A C 1
ATOM 1369 O O . LEU A 1 178 ? -14.356 -7.633 -7.500 1.00 87.94 178 LEU A O 1
ATOM 1373 N N . GLN A 1 179 ? -15.239 -9.013 -5.990 1.00 89.81 179 GLN A N 1
ATOM 1374 C CA . GLN A 1 179 ? -14.850 -8.175 -4.857 1.00 89.81 179 GLN A CA 1
ATOM 1375 C C . GLN A 1 179 ? -13.530 -8.668 -4.264 1.00 89.81 179 GLN A C 1
ATOM 1377 O O . GLN A 1 179 ? -13.294 -9.878 -4.255 1.00 89.81 179 GLN A O 1
ATOM 1382 N N . PRO A 1 180 ? -12.684 -7.775 -3.722 1.00 89.69 180 PRO A N 1
ATOM 1383 C CA . PRO A 1 180 ? -11.450 -8.176 -3.063 1.00 89.69 180 PRO A CA 1
ATOM 1384 C C . PRO A 1 180 ? -11.703 -9.235 -1.987 1.00 89.69 180 PRO A C 1
ATOM 1386 O O . PRO A 1 180 ? -12.566 -9.075 -1.117 1.00 89.69 180 PRO A O 1
ATOM 1389 N N . ALA A 1 181 ? -10.931 -10.313 -2.043 1.00 92.62 181 ALA A N 1
ATOM 1390 C CA . ALA A 1 181 ? -10.935 -11.393 -1.072 1.00 92.62 181 ALA A CA 1
ATOM 1391 C C . ALA A 1 181 ? -9.502 -11.839 -0.794 1.00 92.62 181 ALA A C 1
ATOM 1393 O O . ALA A 1 181 ? -8.640 -11.725 -1.656 1.00 92.62 181 ALA A O 1
ATOM 1394 N N . GLY A 1 182 ? -9.213 -12.360 0.392 1.00 94.19 182 GLY A N 1
ATOM 1395 C CA . GLY A 1 182 ? -7.853 -12.800 0.681 1.00 94.19 182 GLY A CA 1
ATOM 1396 C C . GLY A 1 182 ? -7.552 -12.970 2.152 1.00 94.19 182 GLY A C 1
ATOM 1397 O O . GLY A 1 182 ? -8.431 -12.871 3.017 1.00 94.19 182 GLY A O 1
ATOM 1398 N N . VAL A 1 183 ? -6.281 -13.241 2.420 1.00 94.69 183 VAL A N 1
ATOM 1399 C CA . VAL A 1 183 ? -5.768 -13.489 3.761 1.00 94.69 183 VAL A CA 1
ATOM 1400 C C . VAL A 1 183 ? -4.472 -12.718 3.941 1.00 94.69 183 VAL A C 1
ATOM 1402 O O . VAL A 1 183 ? -3.559 -12.846 3.133 1.00 94.69 183 VAL A O 1
ATOM 1405 N N . ILE A 1 184 ? -4.391 -11.948 5.022 1.00 93.25 184 ILE A N 1
ATOM 1406 C CA . ILE A 1 184 ? -3.202 -11.194 5.413 1.00 93.25 184 ILE A CA 1
ATOM 1407 C C . ILE A 1 184 ? -2.825 -11.632 6.824 1.00 93.25 184 ILE A C 1
ATOM 1409 O O . ILE A 1 184 ? -3.629 -11.549 7.751 1.00 93.25 184 ILE A O 1
ATOM 1413 N N . GLN A 1 185 ? -1.610 -12.127 6.985 1.00 92.81 185 GLN A N 1
ATOM 1414 C CA . GLN A 1 185 ? -0.997 -12.412 8.271 1.00 92.81 185 GLN A CA 1
ATOM 1415 C C . GLN A 1 185 ? -0.333 -11.136 8.768 1.00 92.81 185 GLN A C 1
ATOM 1417 O O . GLN A 1 185 ? 0.422 -10.517 8.029 1.00 92.81 185 GLN A O 1
ATOM 1422 N N . ILE A 1 186 ? -0.631 -10.727 9.996 1.00 89.00 186 ILE A N 1
ATOM 1423 C CA . ILE A 1 186 ? -0.075 -9.529 10.622 1.00 89.00 186 ILE A CA 1
ATOM 1424 C C . ILE A 1 186 ? 0.634 -9.934 11.897 1.00 89.00 186 ILE A C 1
ATOM 1426 O O . ILE A 1 186 ? 0.012 -10.476 12.806 1.00 89.00 186 ILE A O 1
ATOM 1430 N N . LYS A 1 187 ? 1.912 -9.601 11.993 1.00 88.88 187 LYS A N 1
ATOM 1431 C CA . LYS A 1 187 ? 2.712 -9.722 13.199 1.00 88.88 187 LYS A CA 1
ATOM 1432 C C . LYS A 1 187 ? 2.950 -8.336 13.783 1.00 88.88 187 LYS A C 1
ATOM 1434 O O . LYS A 1 187 ? 3.561 -7.488 13.136 1.00 88.88 187 LYS A O 1
ATOM 1439 N N . PHE A 1 188 ? 2.490 -8.108 15.009 1.00 83.62 188 PHE A N 1
ATOM 1440 C CA . PHE A 1 188 ? 2.808 -6.876 15.732 1.00 83.62 188 PHE A CA 1
ATOM 1441 C C . PHE A 1 188 ? 4.135 -7.039 16.475 1.00 83.62 188 PHE A C 1
ATOM 1443 O O . PHE A 1 188 ? 4.271 -7.904 17.341 1.00 83.62 188 PHE A O 1
ATOM 1450 N N . ASN A 1 189 ? 5.097 -6.177 16.154 1.00 81.50 189 ASN A N 1
ATOM 1451 C CA . ASN A 1 189 ? 6.382 -6.094 16.851 1.00 81.50 189 ASN A CA 1
ATOM 1452 C C . ASN A 1 189 ? 6.265 -5.259 18.134 1.00 81.50 189 ASN A C 1
ATOM 1454 O O . ASN A 1 189 ? 6.992 -5.489 19.100 1.00 81.50 189 ASN A O 1
ATOM 1458 N N . ASP A 1 190 ? 5.332 -4.303 18.139 1.00 76.75 190 ASP A N 1
ATOM 1459 C CA . ASP A 1 190 ? 4.941 -3.526 19.309 1.00 76.75 190 ASP A CA 1
ATOM 1460 C C . ASP A 1 190 ? 3.410 -3.392 19.365 1.00 76.75 190 ASP A C 1
ATOM 1462 O O . ASP A 1 190 ? 2.760 -3.032 18.379 1.00 76.75 190 ASP A O 1
ATOM 1466 N N . ILE A 1 191 ? 2.847 -3.707 20.532 1.00 73.38 191 ILE A N 1
ATOM 1467 C CA . ILE A 1 191 ? 1.413 -3.648 20.846 1.00 73.38 191 ILE A CA 1
ATOM 1468 C C . ILE A 1 191 ? 1.100 -2.605 21.928 1.00 73.38 191 ILE A C 1
ATOM 1470 O O . ILE A 1 191 ? -0.025 -2.565 22.432 1.00 73.38 191 ILE A O 1
ATOM 1474 N N . SER A 1 192 ? 2.066 -1.754 22.285 1.00 77.50 192 SER A N 1
ATOM 1475 C CA . SER A 1 192 ? 1.906 -0.698 23.289 1.00 77.50 192 SER A CA 1
ATOM 1476 C C . SER A 1 192 ? 0.712 0.217 22.983 1.00 77.50 192 SER A C 1
ATOM 1478 O O . SER A 1 192 ? -0.020 0.603 23.900 1.00 77.50 192 SER A O 1
ATOM 1480 N N . PHE A 1 193 ? 0.409 0.470 21.700 1.00 78.25 193 PHE A N 1
ATOM 1481 C CA . PHE A 1 193 ? -0.803 1.201 21.314 1.00 78.25 193 PHE A CA 1
ATOM 1482 C C . PHE A 1 193 ? -2.100 0.513 21.760 1.00 78.25 193 PHE A C 1
ATOM 1484 O O . PHE A 1 193 ? -3.044 1.195 22.159 1.00 78.25 193 PHE A O 1
ATOM 1491 N N . ILE A 1 194 ? -2.175 -0.823 21.700 1.00 78.69 194 ILE A N 1
ATOM 1492 C CA . ILE A 1 194 ? -3.378 -1.591 22.059 1.00 78.69 194 ILE A CA 1
ATOM 1493 C C . ILE A 1 194 ? -3.620 -1.462 23.556 1.00 78.69 194 ILE A C 1
ATOM 1495 O O . ILE A 1 194 ? -4.751 -1.244 23.987 1.00 78.69 194 ILE A O 1
ATOM 1499 N N . GLU A 1 195 ? -2.559 -1.572 24.352 1.00 80.25 195 GLU A N 1
ATOM 1500 C CA . GLU A 1 195 ? -2.625 -1.417 25.804 1.00 80.25 195 GLU A CA 1
ATOM 1501 C C . GLU A 1 195 ? -3.022 0.006 26.190 1.00 80.25 195 GLU A C 1
ATOM 1503 O O . GLU A 1 195 ? -3.974 0.191 26.954 1.00 80.25 195 GLU A O 1
ATOM 1508 N N . LYS A 1 196 ? -2.387 1.012 25.577 1.00 83.81 196 LYS A N 1
ATOM 1509 C CA . LYS A 1 196 ? -2.752 2.422 25.751 1.00 83.81 196 LYS A CA 1
ATOM 1510 C C . LYS A 1 196 ? -4.224 2.659 25.409 1.00 83.81 196 LYS A C 1
ATOM 1512 O O . LYS A 1 196 ? -4.952 3.236 26.212 1.00 83.81 196 LYS A O 1
ATOM 1517 N N . LYS A 1 197 ? -4.704 2.134 24.276 1.00 84.50 197 LYS A N 1
ATOM 1518 C CA . LYS A 1 197 ? -6.112 2.245 23.864 1.00 84.50 197 LYS A CA 1
ATOM 1519 C C . LYS A 1 197 ? -7.069 1.520 24.806 1.00 84.50 197 LYS A C 1
ATOM 1521 O O . LYS A 1 197 ? -8.156 2.033 25.058 1.00 84.50 197 LYS A O 1
ATOM 1526 N N . LYS A 1 198 ? -6.686 0.365 25.365 1.00 85.06 198 LYS A N 1
ATOM 1527 C CA . LYS A 1 198 ? -7.477 -0.331 26.398 1.00 85.06 198 LYS A CA 1
ATOM 1528 C C . LYS A 1 198 ? -7.626 0.532 27.654 1.00 85.06 198 LYS A C 1
ATOM 1530 O O . LYS A 1 198 ? -8.719 0.577 28.213 1.00 85.06 198 LYS A O 1
ATOM 1535 N N . VAL A 1 199 ? -6.560 1.208 28.087 1.00 87.00 199 VAL A N 1
ATOM 1536 C CA . VAL A 1 199 ? -6.590 2.114 29.250 1.00 87.00 199 VAL A CA 1
ATOM 1537 C C . VAL A 1 199 ? -7.430 3.359 28.959 1.00 87.00 199 VAL A C 1
ATOM 1539 O O . VAL A 1 199 ? -8.331 3.668 29.735 1.00 87.00 199 VAL A O 1
ATOM 1542 N N . GLU A 1 200 ? -7.206 4.022 27.820 1.00 86.88 200 GLU A N 1
ATOM 1543 C CA . GLU A 1 200 ? -7.984 5.195 27.387 1.00 86.88 200 GLU A CA 1
ATOM 1544 C C . GLU A 1 200 ? -9.485 4.885 27.309 1.00 86.88 200 GLU A C 1
ATOM 1546 O O . GLU A 1 200 ? -10.309 5.650 27.808 1.00 86.88 200 GLU A O 1
ATOM 1551 N N . LEU A 1 201 ? -9.850 3.737 26.727 1.00 87.19 201 LEU A N 1
ATOM 1552 C CA . LEU A 1 201 ? -11.248 3.342 26.579 1.00 87.19 201 LEU A CA 1
ATOM 1553 C C . LEU A 1 201 ? -11.910 3.034 27.929 1.00 87.19 201 LEU A C 1
ATOM 1555 O O . LEU A 1 201 ? -13.068 3.394 28.127 1.00 87.19 201 LEU A O 1
ATOM 1559 N N . LYS A 1 202 ? -11.187 2.408 28.869 1.00 87.25 202 LYS A N 1
ATOM 1560 C CA . LYS A 1 202 ? -11.685 2.189 30.238 1.00 87.25 202 LYS A CA 1
ATOM 1561 C C . LYS A 1 202 ? -11.939 3.511 30.960 1.00 87.25 202 LYS A C 1
ATOM 1563 O O . LYS A 1 202 ? -13.032 3.694 31.483 1.00 87.25 202 LYS A O 1
ATOM 1568 N N . ALA A 1 203 ? -10.986 4.443 30.911 1.00 87.94 203 ALA A N 1
ATOM 1569 C CA . ALA A 1 203 ? -11.144 5.765 31.515 1.00 87.94 203 ALA A CA 1
ATOM 1570 C C . ALA A 1 203 ? -12.326 6.539 30.899 1.00 87.94 203 ALA A C 1
ATOM 1572 O O . ALA A 1 203 ? -13.108 7.156 31.618 1.00 87.94 203 ALA A O 1
ATOM 1573 N N . TYR A 1 204 ? -12.506 6.452 29.575 1.00 87.56 204 TYR A N 1
ATOM 1574 C CA . TYR A 1 204 ? -13.652 7.052 28.890 1.00 87.56 204 TYR A CA 1
ATOM 1575 C C . TYR A 1 204 ? -14.990 6.470 29.371 1.00 87.56 204 TYR A C 1
ATOM 1577 O O . TYR A 1 204 ? -15.923 7.230 29.629 1.00 87.56 204 TYR A O 1
ATOM 1585 N N . ILE A 1 205 ? -15.082 5.143 29.529 1.00 87.69 205 ILE A N 1
ATOM 1586 C CA . ILE A 1 205 ? -16.276 4.480 30.078 1.00 87.69 205 ILE A CA 1
ATOM 1587 C C . ILE A 1 205 ? -16.542 4.969 31.499 1.00 87.69 205 ILE A C 1
ATOM 1589 O O . ILE A 1 205 ? -17.653 5.395 31.790 1.00 87.69 205 ILE A O 1
ATOM 1593 N N . GLU A 1 206 ? -15.537 4.945 32.373 1.00 89.06 206 GLU A N 1
ATOM 1594 C CA . GLU A 1 206 ? -15.680 5.369 33.770 1.00 89.06 206 GLU A CA 1
ATOM 1595 C C . GLU A 1 206 ? -16.192 6.812 33.873 1.00 89.06 206 GLU A C 1
ATOM 1597 O O . GLU A 1 206 ? -17.122 7.076 34.632 1.00 89.06 206 GLU A O 1
ATOM 1602 N N . GLN A 1 207 ? -15.676 7.722 33.043 1.00 88.94 207 GLN A N 1
ATOM 1603 C CA . GLN A 1 207 ? -16.080 9.131 33.042 1.00 88.94 207 GLN A CA 1
ATOM 1604 C C . GLN A 1 207 ? -17.466 9.394 32.434 1.00 88.94 207 GLN A C 1
ATOM 1606 O O . GLN A 1 207 ? -18.105 10.370 32.813 1.00 88.94 207 GLN A O 1
ATOM 1611 N N . ASN A 1 208 ? -17.937 8.565 31.493 1.00 88.00 208 ASN A N 1
ATOM 1612 C CA . ASN A 1 208 ? -19.123 8.882 30.682 1.00 88.00 208 ASN A CA 1
ATOM 1613 C C . ASN A 1 208 ? -20.270 7.859 30.803 1.00 88.00 208 ASN A C 1
ATOM 1615 O O . ASN A 1 208 ? -21.322 8.049 30.197 1.00 88.00 208 ASN A O 1
ATOM 1619 N N . HIS A 1 209 ? -20.121 6.773 31.570 1.00 82.94 209 HIS A N 1
ATOM 1620 C CA . HIS A 1 209 ? -21.077 5.652 31.582 1.00 82.94 209 HIS A CA 1
ATOM 1621 C C . HIS A 1 209 ? -22.547 6.041 31.851 1.00 82.94 209 HIS A C 1
ATOM 1623 O O . HIS A 1 209 ? -23.457 5.400 31.303 1.00 82.94 209 HIS A O 1
ATOM 1629 N N . GLU A 1 210 ? -22.785 7.080 32.659 1.00 85.25 210 GLU A N 1
ATOM 1630 C CA . GLU A 1 210 ? -24.124 7.585 32.996 1.00 85.25 210 GLU A CA 1
ATOM 1631 C C . GLU A 1 210 ? -24.757 8.418 31.870 1.00 85.25 210 GLU A C 1
ATOM 1633 O O . GLU A 1 210 ? -25.968 8.347 31.663 1.00 85.25 210 GLU A O 1
ATOM 1638 N N . THR A 1 211 ? -23.951 9.161 31.105 1.00 88.88 211 THR A N 1
ATOM 1639 C CA . THR A 1 211 ? -24.406 10.081 30.045 1.00 88.88 211 THR A CA 1
ATOM 1640 C C . THR A 1 211 ? -24.339 9.474 28.642 1.00 88.88 211 THR A C 1
ATOM 1642 O O . THR A 1 211 ? -24.916 10.023 27.705 1.00 88.88 211 THR A O 1
ATOM 1645 N N . MET A 1 212 ? -23.677 8.324 28.483 1.00 87.94 212 MET A N 1
ATOM 1646 C CA . MET A 1 212 ? -23.550 7.632 27.200 1.00 87.94 212 MET A CA 1
ATOM 1647 C C . MET A 1 212 ? -24.905 7.193 26.635 1.00 87.94 212 MET A C 1
ATOM 1649 O O . MET A 1 212 ? -25.677 6.466 27.280 1.00 87.94 212 MET A O 1
ATOM 1653 N N . THR A 1 213 ? -25.135 7.528 25.367 1.00 91.38 213 THR A N 1
ATOM 1654 C CA . THR A 1 213 ? -26.300 7.052 24.619 1.00 91.38 213 THR A CA 1
ATOM 1655 C C . THR A 1 213 ? -26.212 5.542 24.357 1.00 91.38 213 THR A C 1
ATOM 1657 O O . THR A 1 213 ? -25.170 4.899 24.531 1.00 91.38 213 THR A O 1
ATOM 1660 N N . LYS A 1 214 ? -27.319 4.929 23.915 1.00 86.69 214 LYS A N 1
ATOM 1661 C CA . LYS A 1 214 ? -27.318 3.510 23.510 1.00 86.69 214 LYS A CA 1
ATOM 1662 C C . LYS A 1 214 ? -26.331 3.236 22.368 1.00 86.69 214 LYS A C 1
ATOM 1664 O O . LYS A 1 214 ? -25.695 2.180 22.360 1.00 86.69 214 LYS A O 1
ATOM 1669 N N . ASP A 1 215 ? -26.185 4.179 21.442 1.00 86.38 215 ASP A N 1
ATOM 1670 C CA . ASP A 1 215 ? -25.281 4.042 20.301 1.00 86.38 215 ASP A CA 1
ATOM 1671 C C . ASP A 1 215 ? -23.813 4.175 20.720 1.00 86.38 215 ASP A C 1
ATOM 1673 O O . ASP A 1 215 ? -22.985 3.366 20.287 1.00 86.38 215 ASP A O 1
ATOM 1677 N N . ASP A 1 216 ? -23.501 5.076 21.657 1.00 84.00 216 ASP A N 1
ATOM 1678 C CA . ASP A 1 216 ? -22.157 5.191 22.238 1.00 84.00 216 ASP A CA 1
ATOM 1679 C C . ASP A 1 216 ? -21.752 3.902 22.952 1.00 84.00 216 ASP A C 1
ATOM 1681 O O . ASP A 1 216 ? -20.660 3.374 22.733 1.00 84.00 216 ASP A O 1
ATOM 1685 N N . LYS A 1 217 ? -22.665 3.326 23.748 1.00 84.00 217 LYS A N 1
ATOM 1686 C CA . LYS A 1 217 ? -22.435 2.049 24.444 1.00 84.00 217 LYS A CA 1
ATOM 1687 C C . LYS A 1 217 ? -22.150 0.922 23.455 1.00 84.00 217 LYS A C 1
ATOM 1689 O O . LYS A 1 217 ? -21.232 0.131 23.666 1.00 84.00 217 LYS A O 1
ATOM 1694 N N . LYS A 1 218 ? -22.881 0.870 22.339 1.00 85.44 218 LYS A N 1
ATOM 1695 C CA . LYS A 1 218 ? -22.658 -0.115 21.271 1.00 85.44 218 LYS A CA 1
ATOM 1696 C C . LYS A 1 218 ? -21.309 0.086 20.574 1.00 85.44 218 LYS A C 1
ATOM 1698 O O . LYS A 1 218 ? -20.629 -0.900 20.283 1.00 85.44 218 LYS A O 1
ATOM 1703 N N . LYS A 1 219 ? -20.912 1.334 20.306 1.00 83.75 219 LYS A N 1
ATOM 1704 C CA . LYS A 1 219 ? -19.614 1.676 19.699 1.00 83.75 219 LYS A CA 1
ATOM 1705 C C . LYS A 1 219 ? -18.458 1.271 20.612 1.00 83.75 219 LYS A C 1
ATOM 1707 O O . LYS A 1 219 ? -17.543 0.585 20.162 1.00 83.75 219 LYS A O 1
ATOM 1712 N N . VAL A 1 220 ? -18.545 1.619 21.892 1.00 85.69 220 VAL A N 1
ATOM 1713 C CA . VAL A 1 220 ? -17.542 1.261 22.898 1.00 85.69 220 VAL A CA 1
ATOM 1714 C C . VAL A 1 220 ? -17.449 -0.252 23.083 1.00 85.69 220 VAL A C 1
ATOM 1716 O O . VAL A 1 220 ? -16.347 -0.790 23.065 1.00 85.69 220 VAL A O 1
ATOM 1719 N N . LEU A 1 221 ? -18.577 -0.966 23.164 1.00 83.12 221 LEU A N 1
ATOM 1720 C CA . LEU A 1 221 ? -18.571 -2.428 23.276 1.00 83.12 221 LEU A CA 1
ATOM 1721 C C . LEU A 1 221 ? -17.880 -3.089 22.075 1.00 83.12 221 LEU A C 1
ATOM 1723 O O . LEU A 1 221 ? -17.102 -4.026 22.247 1.00 83.12 221 LEU A O 1
ATOM 1727 N N . ARG A 1 222 ? -18.120 -2.580 20.858 1.00 81.19 222 ARG A N 1
ATOM 1728 C CA . ARG A 1 222 ? -17.418 -3.044 19.651 1.00 81.19 222 ARG A CA 1
ATOM 1729 C C . ARG A 1 222 ? -15.918 -2.791 19.746 1.00 81.19 222 ARG A C 1
ATOM 1731 O O . ARG A 1 222 ? -15.150 -3.706 19.481 1.00 81.19 222 ARG A O 1
ATOM 1738 N N . GLN A 1 223 ? -15.500 -1.594 20.155 1.00 81.19 223 GLN A N 1
ATOM 1739 C CA . GLN A 1 223 ? -14.080 -1.273 20.327 1.00 81.19 223 GLN A CA 1
ATOM 1740 C C . GLN A 1 223 ? -13.418 -2.157 21.390 1.00 81.19 223 GLN A C 1
ATOM 1742 O O . GLN A 1 223 ? -12.324 -2.663 21.156 1.00 81.19 223 GLN A O 1
ATOM 1747 N N . MET A 1 224 ? -14.093 -2.415 22.514 1.00 81.50 224 MET A N 1
ATOM 1748 C CA . MET A 1 224 ? -13.607 -3.337 23.541 1.00 81.50 224 MET A CA 1
ATOM 1749 C C . MET A 1 224 ? -13.457 -4.760 23.005 1.00 81.50 224 MET A C 1
ATOM 1751 O O . MET A 1 224 ? -12.424 -5.378 23.236 1.00 81.50 224 MET A O 1
ATOM 1755 N N . ALA A 1 225 ? -14.452 -5.269 22.273 1.00 79.75 225 ALA A N 1
ATOM 1756 C CA . ALA A 1 225 ? -14.391 -6.599 21.672 1.00 79.75 225 ALA A CA 1
ATOM 1757 C C . ALA A 1 225 ? -13.239 -6.711 20.661 1.00 79.75 225 ALA A C 1
ATOM 1759 O O . ALA A 1 225 ? -12.501 -7.694 20.679 1.00 79.75 225 ALA A O 1
ATOM 1760 N N . THR A 1 226 ? -13.032 -5.678 19.837 1.00 77.31 226 THR A N 1
ATOM 1761 C CA . THR A 1 226 ? -11.895 -5.598 18.915 1.00 77.31 226 THR A CA 1
ATOM 1762 C C . THR A 1 226 ? -10.571 -5.613 19.671 1.00 77.31 226 THR A C 1
ATOM 1764 O O . THR A 1 226 ? -9.721 -6.445 19.381 1.00 77.31 226 THR A O 1
ATOM 1767 N N . LEU A 1 227 ? -10.395 -4.747 20.674 1.00 78.69 227 LEU A N 1
ATOM 1768 C CA . LEU A 1 227 ? -9.163 -4.678 21.466 1.00 78.69 227 LEU A CA 1
ATOM 1769 C C . LEU A 1 227 ? -8.911 -5.966 22.264 1.00 78.69 227 LEU A C 1
ATOM 1771 O O . LEU A 1 227 ? -7.758 -6.332 22.473 1.00 78.69 227 LEU A O 1
ATOM 1775 N N . ALA A 1 228 ? -9.962 -6.653 22.715 1.00 76.69 228 ALA A N 1
ATOM 1776 C CA . ALA A 1 228 ? -9.865 -7.932 23.414 1.00 76.69 228 ALA A CA 1
ATOM 1777 C C . ALA A 1 228 ? -9.436 -9.082 22.491 1.00 76.69 228 ALA A C 1
ATOM 1779 O O . ALA A 1 228 ? -8.778 -10.007 22.960 1.00 76.69 228 ALA A O 1
ATOM 1780 N N . ALA A 1 229 ? -9.758 -9.013 21.193 1.00 75.31 229 ALA A N 1
ATOM 1781 C CA . ALA A 1 229 ? -9.277 -9.980 20.205 1.00 75.31 229 ALA A CA 1
ATOM 1782 C C . ALA A 1 229 ? -7.750 -9.920 20.025 1.00 75.31 229 ALA A C 1
ATOM 1784 O O . ALA A 1 229 ? -7.141 -10.917 19.640 1.00 75.31 229 ALA A O 1
ATOM 1785 N N . PHE A 1 230 ? -7.128 -8.782 20.349 1.00 73.94 230 PHE A N 1
ATOM 1786 C CA . PHE A 1 230 ? -5.679 -8.654 20.427 1.00 73.94 230 PHE A CA 1
ATOM 1787 C C . PHE A 1 230 ? -5.188 -9.002 21.837 1.00 73.94 230 PHE A C 1
ATOM 1789 O O . PHE A 1 230 ? -5.479 -8.311 22.825 1.00 73.94 230 PHE A O 1
ATOM 1796 N N . THR A 1 231 ? -4.430 -10.089 21.942 1.00 64.25 231 THR A N 1
ATOM 1797 C CA . THR A 1 231 ? -3.791 -10.483 23.203 1.00 64.25 231 THR A CA 1
ATOM 1798 C C . THR A 1 231 ? -2.572 -9.605 23.495 1.00 64.25 231 THR A C 1
ATOM 1800 O O . THR A 1 231 ? -1.978 -9.032 22.584 1.00 64.25 231 THR A O 1
ATOM 1803 N N . SER A 1 232 ? -2.183 -9.526 24.766 1.00 58.78 232 SER A N 1
ATOM 1804 C CA . SER A 1 232 ? -0.993 -8.809 25.245 1.00 58.78 232 SER A CA 1
ATOM 1805 C C . SER A 1 232 ? 0.326 -9.573 25.034 1.00 58.78 232 SER A C 1
ATOM 1807 O O . SER A 1 232 ? 1.346 -9.218 25.618 1.00 58.78 232 SER A O 1
ATOM 1809 N N . ALA A 1 233 ? 0.334 -10.644 24.235 1.00 59.72 233 ALA A N 1
ATOM 1810 C CA . ALA A 1 233 ? 1.558 -11.383 23.951 1.00 59.72 233 ALA A CA 1
ATOM 1811 C C . ALA A 1 233 ? 2.352 -10.698 22.826 1.00 59.72 233 ALA A C 1
ATOM 1813 O O . ALA A 1 233 ? 1.841 -10.473 21.726 1.00 59.72 233 ALA A O 1
ATOM 1814 N N . LYS A 1 234 ? 3.615 -10.372 23.124 1.00 58.41 234 LYS A N 1
ATOM 1815 C CA . LYS A 1 234 ? 4.616 -9.906 22.156 1.00 58.41 234 LYS A CA 1
ATOM 1816 C C . LYS A 1 234 ? 4.783 -10.959 21.049 1.00 58.41 234 LYS A C 1
ATOM 1818 O O . LYS A 1 234 ? 4.715 -12.148 21.345 1.00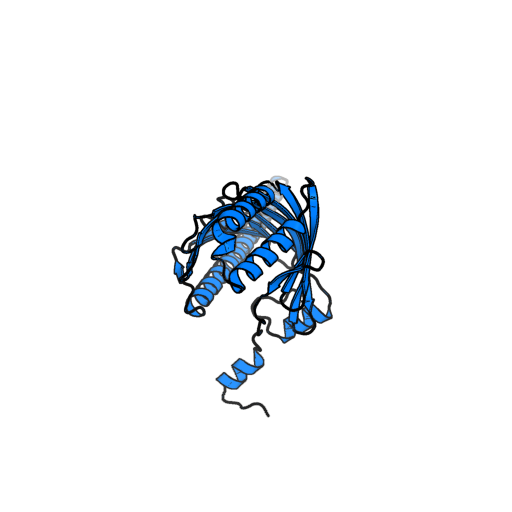 58.41 234 LYS A O 1
ATOM 1823 N N . ASP A 1 235 ? 4.982 -10.524 19.804 1.00 63.75 235 ASP A N 1
ATOM 1824 C CA . ASP A 1 235 ? 5.177 -11.388 18.624 1.00 63.75 235 ASP A CA 1
ATOM 1825 C C . ASP A 1 235 ? 3.954 -12.212 18.164 1.00 63.75 235 ASP A C 1
ATOM 1827 O O . ASP A 1 235 ? 4.109 -13.174 17.414 1.00 63.75 235 ASP A O 1
ATOM 1831 N N . MET A 1 236 ? 2.732 -11.839 18.558 1.00 69.56 236 MET A N 1
ATOM 1832 C CA . MET A 1 236 ? 1.520 -12.517 18.081 1.00 69.56 236 MET A CA 1
ATOM 1833 C C . MET A 1 236 ? 1.233 -12.249 16.601 1.00 69.56 236 MET A C 1
ATOM 1835 O O . MET A 1 236 ? 1.183 -11.100 16.148 1.00 69.56 236 MET A O 1
ATOM 1839 N N . GLU A 1 237 ? 0.967 -13.339 15.887 1.00 82.00 237 GLU A N 1
ATOM 1840 C CA . GLU A 1 237 ? 0.495 -13.345 14.510 1.00 82.00 237 GLU A CA 1
ATOM 1841 C C . GLU A 1 237 ? -1.035 -13.410 14.477 1.00 82.00 237 GLU A C 1
ATOM 1843 O O . GLU A 1 237 ? -1.670 -14.281 15.073 1.00 82.00 237 GLU A O 1
ATOM 1848 N N . TYR A 1 238 ? -1.640 -12.476 13.754 1.00 84.88 238 TYR A N 1
ATOM 1849 C CA . TYR A 1 238 ? -3.074 -12.387 13.544 1.00 84.88 238 TYR A CA 1
ATOM 1850 C C . TYR A 1 238 ? -3.396 -12.639 12.082 1.00 84.88 238 TYR A C 1
ATOM 1852 O O . TYR A 1 238 ? -2.793 -12.057 11.185 1.00 84.88 238 TYR A O 1
ATOM 1860 N N . THR A 1 239 ? -4.404 -13.466 11.830 1.00 89.50 239 THR A N 1
ATOM 1861 C CA . THR A 1 239 ? -4.927 -13.662 10.480 1.00 89.50 239 THR A CA 1
ATOM 1862 C C . THR A 1 239 ? -6.093 -12.714 10.232 1.00 89.50 239 THR A C 1
ATOM 1864 O O . THR A 1 239 ? -7.180 -12.882 10.798 1.00 89.50 239 THR A O 1
ATOM 1867 N N . ILE A 1 240 ? -5.876 -11.746 9.348 1.00 90.25 240 ILE A N 1
ATOM 1868 C CA . ILE A 1 240 ? -6.928 -10.936 8.752 1.00 90.25 240 ILE A CA 1
ATOM 1869 C C . ILE A 1 240 ? -7.490 -11.659 7.531 1.00 90.25 240 ILE A C 1
ATOM 1871 O O . ILE A 1 240 ? -6.749 -12.097 6.654 1.00 90.25 240 ILE A O 1
ATOM 1875 N N . LYS A 1 241 ? -8.817 -11.765 7.463 1.00 93.12 241 LYS A N 1
ATOM 1876 C CA . LYS A 1 241 ? -9.535 -12.285 6.298 1.00 93.12 241 LYS A CA 1
ATOM 1877 C C . LYS A 1 241 ? -10.342 -11.175 5.650 1.00 93.12 241 LYS A C 1
ATOM 1879 O O . LYS A 1 241 ? -11.087 -10.471 6.330 1.00 93.12 241 LYS A O 1
ATOM 1884 N N . ILE A 1 242 ? -10.235 -11.068 4.335 1.00 92.75 242 ILE A N 1
ATOM 1885 C CA . ILE A 1 242 ? -11.055 -10.178 3.521 1.00 92.75 242 ILE A CA 1
ATOM 1886 C C . ILE A 1 242 ? -12.041 -11.063 2.769 1.00 92.75 242 ILE A C 1
ATOM 1888 O O . ILE A 1 242 ? -11.640 -11.966 2.037 1.00 92.75 242 ILE A O 1
ATOM 1892 N N . LEU A 1 243 ? -13.334 -10.856 3.001 1.00 92.12 243 LEU A N 1
ATOM 1893 C CA . LEU A 1 243 ? -14.401 -11.588 2.318 1.00 92.12 243 LEU A CA 1
ATOM 1894 C C . LEU A 1 243 ? -15.689 -10.767 2.328 1.00 92.12 243 LEU A C 1
ATOM 1896 O O . LEU A 1 243 ? -16.013 -10.140 3.338 1.00 92.12 243 LEU A O 1
ATOM 1900 N N . LYS A 1 244 ? -16.447 -10.792 1.223 1.00 88.31 244 LYS A N 1
ATOM 1901 C CA . LYS A 1 244 ? -17.743 -10.097 1.100 1.00 88.31 244 LYS A CA 1
ATOM 1902 C C . LYS A 1 244 ? -17.653 -8.618 1.514 1.00 88.31 244 LYS A C 1
ATOM 19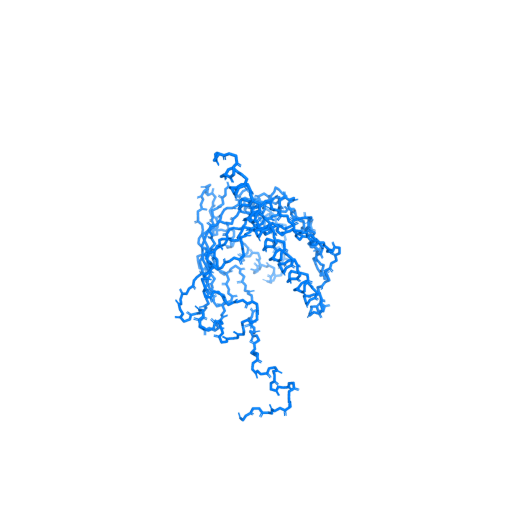04 O O . LYS A 1 244 ? -18.384 -8.163 2.402 1.00 88.31 244 LYS A O 1
ATOM 1909 N N . ASN A 1 245 ? -16.689 -7.896 0.938 1.00 87.88 245 ASN A N 1
ATOM 1910 C CA . ASN A 1 245 ? -16.448 -6.470 1.198 1.00 87.88 245 ASN A CA 1
ATOM 1911 C C . ASN A 1 245 ? -16.170 -6.126 2.668 1.00 87.88 245 ASN A C 1
ATOM 1913 O O . ASN A 1 245 ? -16.397 -4.999 3.096 1.00 87.88 245 ASN A O 1
ATOM 1917 N N . SER A 1 246 ? -15.747 -7.087 3.484 1.00 90.31 246 SER A N 1
ATOM 1918 C CA . SER A 1 246 ? -15.542 -6.879 4.914 1.00 90.31 246 SER A CA 1
ATOM 1919 C C . SER A 1 246 ? -14.197 -7.445 5.347 1.00 90.31 246 SER A C 1
ATOM 1921 O O . SER A 1 246 ? -13.755 -8.480 4.847 1.00 90.31 246 SER A O 1
ATOM 1923 N N . VAL A 1 247 ? -13.566 -6.758 6.296 1.00 87.38 247 VAL A N 1
ATOM 1924 C CA . VAL A 1 247 ? -12.319 -7.192 6.931 1.00 87.38 247 VAL A CA 1
ATOM 1925 C C . VAL A 1 247 ? -12.659 -7.834 8.260 1.00 87.38 247 VAL A C 1
ATOM 1927 O O . VAL A 1 247 ? -13.381 -7.250 9.073 1.00 87.38 247 VAL A O 1
ATOM 1930 N N . TYR A 1 248 ? -12.113 -9.016 8.492 1.00 86.12 248 TYR A N 1
ATOM 1931 C CA . TYR A 1 248 ? -12.300 -9.780 9.711 1.00 86.12 248 TYR A CA 1
ATOM 1932 C C . TYR A 1 248 ? -10.961 -10.077 10.359 1.00 86.12 248 TYR A C 1
ATOM 1934 O O . TYR A 1 248 ? -10.001 -10.407 9.671 1.00 86.12 248 TYR A O 1
ATOM 1942 N N . ILE A 1 249 ? -10.935 -10.050 11.685 1.00 84.19 249 ILE A N 1
ATOM 1943 C CA . ILE A 1 249 ? -9.900 -10.697 12.487 1.00 84.19 249 ILE A CA 1
ATOM 1944 C C . ILE A 1 249 ? -10.568 -11.828 13.265 1.00 84.19 249 ILE A C 1
ATOM 1946 O O . ILE A 1 249 ? -11.502 -11.600 14.037 1.00 84.19 249 ILE A O 1
ATOM 1950 N N . SER A 1 250 ? -10.150 -13.072 13.019 1.00 77.12 250 SER A N 1
ATOM 1951 C CA . SER A 1 250 ? -10.893 -14.250 13.493 1.00 77.12 250 SER A CA 1
ATOM 1952 C C . SER A 1 250 ? -12.382 -14.181 13.073 1.00 77.12 250 SER A C 1
ATOM 1954 O O . SER A 1 250 ? -12.674 -14.142 11.878 1.00 77.12 250 SER A O 1
ATOM 1956 N N . PHE A 1 251 ? -13.327 -14.145 14.018 1.00 74.31 251 PHE A N 1
ATOM 1957 C CA . PHE A 1 251 ? -14.768 -13.987 13.769 1.00 74.31 251 PHE A C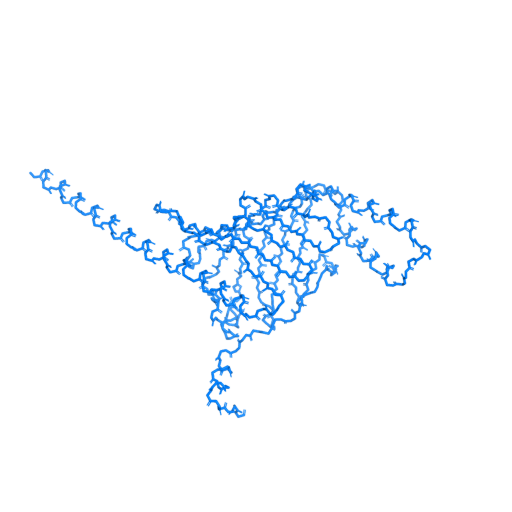A 1
ATOM 1958 C C . PHE A 1 251 ? -15.257 -12.529 13.839 1.00 74.31 251 PHE A C 1
ATOM 1960 O O . PHE A 1 251 ? -16.419 -12.250 13.534 1.00 74.31 251 PHE A O 1
ATOM 1967 N N . LEU A 1 252 ? -14.406 -11.590 14.259 1.00 77.94 252 LEU A N 1
ATOM 1968 C CA . LEU A 1 252 ? -14.801 -10.210 14.506 1.00 77.94 252 LEU A CA 1
ATOM 1969 C C . LEU A 1 252 ? -14.651 -9.369 13.237 1.00 77.94 252 LEU A C 1
ATOM 1971 O O . LEU A 1 252 ? -13.567 -9.258 12.668 1.00 77.94 252 LEU A O 1
ATOM 1975 N N . LYS A 1 253 ? -15.753 -8.751 12.804 1.00 82.94 253 LYS A N 1
ATOM 1976 C CA . LYS A 1 253 ? -15.771 -7.815 11.676 1.00 82.94 253 LYS A CA 1
ATOM 1977 C C . LYS A 1 253 ? -15.192 -6.468 12.108 1.00 82.94 253 LYS A C 1
ATOM 1979 O O . LYS A 1 253 ? -15.794 -5.784 12.934 1.00 82.94 253 LYS A O 1
ATOM 1984 N N . LEU A 1 254 ? -14.052 -6.097 11.531 1.00 77.62 254 LEU A N 1
ATOM 1985 C CA . LEU A 1 254 ? -13.351 -4.840 11.798 1.00 77.62 254 LEU A CA 1
ATOM 1986 C C . LEU A 1 254 ? -13.972 -3.678 11.029 1.00 77.62 254 LEU A C 1
ATOM 1988 O O . LEU A 1 254 ? -14.283 -2.640 11.607 1.00 77.62 254 LEU A O 1
ATOM 1992 N N . MET A 1 255 ? -14.179 -3.869 9.728 1.00 79.88 255 MET A N 1
ATOM 1993 C CA . MET A 1 255 ? -14.737 -2.843 8.853 1.00 79.88 255 MET A CA 1
ATOM 1994 C C . MET A 1 255 ? -15.453 -3.453 7.649 1.00 79.88 255 MET A C 1
ATOM 1996 O O . MET A 1 255 ? -15.354 -4.653 7.378 1.00 79.88 255 MET A O 1
ATOM 2000 N N . GLN A 1 256 ? -16.197 -2.605 6.948 1.00 84.38 256 GLN A N 1
ATOM 2001 C CA . GLN A 1 256 ? -16.852 -2.910 5.686 1.00 84.38 256 GLN A CA 1
ATOM 2002 C C . GLN A 1 256 ? -16.509 -1.816 4.685 1.00 84.38 256 GLN A C 1
ATOM 2004 O O . GLN A 1 256 ? -16.574 -0.638 5.024 1.00 84.38 256 GLN A O 1
ATOM 2009 N N . PHE A 1 257 ? -16.182 -2.223 3.470 1.00 82.12 257 PHE A N 1
ATOM 2010 C CA . PHE A 1 257 ? -15.997 -1.336 2.334 1.00 82.12 257 PHE A CA 1
ATOM 2011 C C . PHE A 1 257 ? -17.283 -1.299 1.497 1.00 82.12 257 PHE A C 1
ATOM 2013 O O . PHE A 1 257 ? -18.057 -2.268 1.525 1.00 82.12 257 PHE A O 1
ATOM 2020 N N . PRO A 1 258 ? -17.535 -0.208 0.756 1.00 77.56 258 PRO A N 1
ATOM 2021 C CA . PRO A 1 258 ? -18.591 -0.192 -0.246 1.00 77.56 258 PRO A CA 1
ATOM 2022 C C . PRO A 1 258 ? -18.358 -1.277 -1.306 1.00 77.56 258 PRO A C 1
ATOM 2024 O O . PRO A 1 258 ? -17.249 -1.786 -1.487 1.00 77.56 258 PRO A O 1
ATOM 2027 N N . PHE A 1 259 ? -19.436 -1.660 -1.986 1.00 82.44 259 PHE A N 1
ATOM 2028 C CA . PHE A 1 259 ? -19.349 -2.577 -3.115 1.00 82.44 259 PHE A CA 1
ATOM 2029 C C . PHE A 1 259 ? -18.687 -1.865 -4.297 1.00 82.44 259 PHE A C 1
ATOM 2031 O O . PHE A 1 259 ? -19.095 -0.757 -4.645 1.00 82.44 259 PHE A O 1
ATOM 2038 N N . ILE A 1 260 ? -17.671 -2.488 -4.897 1.00 82.50 260 ILE A N 1
ATOM 2039 C CA . ILE A 1 260 ? -16.966 -1.915 -6.043 1.00 82.50 260 ILE A CA 1
ATOM 2040 C C . ILE A 1 260 ? -17.729 -2.295 -7.309 1.00 82.50 260 ILE A C 1
ATOM 2042 O O . ILE A 1 260 ? -17.840 -3.477 -7.648 1.00 82.50 260 ILE A O 1
ATOM 2046 N N . ASN A 1 261 ? -18.244 -1.280 -8.000 1.00 80.94 261 ASN A N 1
ATOM 2047 C CA . ASN A 1 261 ? -18.815 -1.422 -9.331 1.00 80.94 261 ASN A CA 1
ATOM 2048 C C . ASN A 1 261 ? -17.700 -1.226 -10.354 1.00 80.94 261 ASN A C 1
ATOM 2050 O O . ASN A 1 261 ? -17.302 -0.099 -10.634 1.00 80.94 261 ASN A O 1
ATOM 2054 N N . TRP A 1 262 ? -17.178 -2.330 -10.877 1.00 78.75 262 TRP A N 1
ATOM 2055 C CA . TRP A 1 262 ? -16.158 -2.281 -11.918 1.00 78.75 262 TRP A CA 1
ATOM 2056 C C . TRP A 1 262 ? -16.756 -1.784 -13.236 1.00 78.75 262 TRP A C 1
ATOM 2058 O O . TRP A 1 262 ? -17.846 -2.249 -13.597 1.00 78.75 262 TRP A O 1
ATOM 2068 N N . PRO A 1 263 ? -16.060 -0.895 -13.965 1.00 72.25 263 PRO A N 1
ATOM 2069 C CA . PRO A 1 263 ? -16.517 -0.436 -15.265 1.00 72.25 263 PRO A CA 1
ATOM 2070 C C . PRO A 1 263 ? -16.632 -1.613 -16.241 1.00 72.25 263 PRO A C 1
ATOM 2072 O O . PRO A 1 263 ? -15.835 -2.563 -16.232 1.00 72.25 263 PRO A O 1
ATOM 2075 N N . ASP A 1 264 ? -17.663 -1.553 -17.079 1.00 67.50 264 ASP A N 1
ATOM 2076 C CA . ASP A 1 264 ? -17.834 -2.455 -18.209 1.00 67.50 264 ASP A CA 1
ATOM 2077 C C . ASP A 1 264 ? -17.522 -1.668 -19.492 1.00 67.50 264 ASP A C 1
ATOM 2079 O O . ASP A 1 264 ? -18.373 -0.902 -19.959 1.00 67.50 264 ASP A O 1
ATOM 2083 N N . PRO A 1 265 ? -16.310 -1.812 -20.058 1.00 56.91 265 PRO A N 1
ATOM 2084 C CA . PRO A 1 265 ? -15.860 -1.004 -21.190 1.00 56.91 265 PRO A CA 1
ATOM 2085 C C . PRO A 1 265 ? -16.746 -1.185 -22.436 1.00 56.91 265 PRO A C 1
ATOM 2087 O O . PRO A 1 265 ? -16.771 -0.326 -23.322 1.00 56.91 265 PRO A O 1
ATOM 2090 N N . TYR A 1 266 ? -17.537 -2.263 -22.501 1.00 53.16 266 TYR A N 1
ATOM 2091 C CA . TYR A 1 266 ? -18.489 -2.495 -23.588 1.00 53.16 266 TYR A CA 1
ATOM 2092 C C . TYR A 1 266 ? -19.819 -1.742 -23.425 1.00 53.16 266 TYR A C 1
ATOM 2094 O O . TYR A 1 266 ? -20.500 -1.499 -24.417 1.00 53.16 266 TYR A O 1
ATOM 2102 N N . ASN A 1 267 ? -20.187 -1.322 -22.211 1.00 48.94 267 ASN A N 1
ATOM 2103 C CA . ASN A 1 267 ? -21.424 -0.567 -21.966 1.00 48.94 267 ASN A CA 1
ATOM 2104 C C . ASN A 1 267 ? -21.223 0.951 -22.100 1.00 48.94 267 ASN A C 1
ATOM 2106 O O . ASN A 1 267 ? -22.122 1.662 -22.550 1.00 48.94 267 ASN A O 1
ATOM 2110 N N . GLU A 1 268 ? -20.038 1.460 -21.760 1.00 46.19 268 GLU A N 1
ATOM 2111 C CA . GLU A 1 268 ? -19.719 2.887 -21.914 1.00 46.19 268 GLU A CA 1
ATOM 2112 C C . GLU A 1 268 ? -19.540 3.279 -23.386 1.00 46.19 268 GLU A C 1
ATOM 2114 O O . GLU A 1 268 ? -19.999 4.341 -23.806 1.00 46.19 268 GLU A O 1
ATOM 2119 N N . SER A 1 269 ? -18.991 2.380 -24.207 1.00 45.38 269 SER A N 1
ATOM 2120 C CA . SER A 1 269 ? -18.906 2.565 -25.660 1.00 45.38 269 SER A CA 1
ATOM 2121 C C . SER A 1 269 ? -20.270 2.462 -26.362 1.00 45.38 269 SER A C 1
ATOM 2123 O O . SER A 1 269 ? -20.523 3.217 -27.300 1.00 45.38 269 SER A O 1
ATOM 2125 N N . ALA A 1 270 ? -21.187 1.609 -25.888 1.00 41.44 270 ALA A N 1
ATOM 2126 C CA . ALA A 1 270 ? -22.554 1.519 -26.416 1.00 41.44 270 ALA A CA 1
ATOM 2127 C C . ALA A 1 270 ? -23.390 2.774 -26.098 1.00 41.44 270 ALA A C 1
ATOM 2129 O O . ALA A 1 270 ? -24.070 3.307 -26.978 1.00 41.44 270 ALA A O 1
ATOM 2130 N N . ASN A 1 271 ? -23.268 3.303 -24.875 1.00 41.03 271 ASN A N 1
ATOM 2131 C CA . ASN A 1 271 ? -23.928 4.546 -24.468 1.00 41.03 271 ASN A CA 1
ATOM 2132 C C . ASN A 1 271 ? -23.322 5.787 -25.150 1.00 41.03 271 ASN A C 1
ATOM 2134 O O . ASN A 1 271 ? -24.071 6.677 -25.550 1.00 41.03 271 ASN A O 1
ATOM 2138 N N . ALA A 1 272 ? -22.000 5.835 -25.367 1.00 44.59 272 ALA A N 1
ATOM 2139 C CA . ALA A 1 272 ? -21.351 6.900 -26.142 1.00 44.59 272 ALA A CA 1
ATOM 2140 C C . ALA A 1 272 ? -21.719 6.871 -27.642 1.00 44.59 272 ALA A C 1
ATOM 2142 O O . ALA A 1 272 ? -21.672 7.904 -28.308 1.00 44.59 272 ALA A O 1
ATOM 2143 N N . MET A 1 273 ? -22.118 5.709 -28.172 1.00 41.53 273 MET A N 1
ATOM 2144 C CA . MET A 1 273 ? -22.576 5.537 -29.558 1.00 41.53 273 MET A CA 1
ATOM 2145 C C . MET A 1 273 ? -24.107 5.539 -29.718 1.00 41.53 273 MET A C 1
ATOM 2147 O O . MET A 1 273 ? -24.601 5.355 -30.829 1.00 41.53 273 MET A O 1
ATOM 2151 N N . GLY A 1 274 ? -24.875 5.767 -28.644 1.00 33.00 274 GLY A N 1
ATOM 2152 C CA . GLY A 1 274 ? -26.342 5.825 -28.694 1.00 33.00 274 GLY A CA 1
ATOM 2153 C C . GLY A 1 274 ? -27.017 4.507 -29.092 1.00 33.00 274 GLY A C 1
ATOM 2154 O O . GLY A 1 274 ? -28.164 4.513 -29.540 1.00 33.00 274 GLY A O 1
ATOM 2155 N N . ILE A 1 275 ? -26.322 3.377 -28.949 1.00 40.41 275 ILE A N 1
ATOM 2156 C CA . ILE A 1 275 ? -26.865 2.059 -29.273 1.00 40.41 275 ILE A CA 1
ATOM 2157 C C . ILE A 1 275 ? -27.409 1.468 -27.976 1.00 40.41 275 ILE A C 1
ATOM 2159 O O . ILE A 1 275 ? -26.654 1.058 -27.099 1.00 40.41 275 ILE A O 1
ATOM 2163 N N . SER A 1 276 ? -28.735 1.445 -27.844 1.00 33.28 276 SER A N 1
ATOM 2164 C CA . SER A 1 276 ? -29.389 0.705 -26.764 1.00 33.28 276 SER A CA 1
ATOM 2165 C C . SER A 1 276 ? -29.132 -0.791 -26.956 1.00 33.28 276 SER A C 1
ATOM 2167 O O . SER A 1 276 ? -29.350 -1.334 -28.041 1.00 33.28 276 SER A O 1
ATOM 2169 N N . ALA A 1 277 ? -28.618 -1.447 -25.915 1.00 33.34 277 ALA A N 1
ATOM 2170 C CA . ALA A 1 277 ? -28.468 -2.896 -25.900 1.00 33.34 277 ALA A CA 1
ATOM 2171 C C . ALA A 1 277 ? -29.858 -3.576 -25.918 1.00 33.34 277 ALA A C 1
ATOM 2173 O O . ALA A 1 277 ? -30.793 -3.020 -25.332 1.00 33.34 277 ALA A O 1
ATOM 2174 N N . PRO A 1 278 ? -30.008 -4.731 -26.599 1.00 40.47 278 PRO A N 1
ATOM 2175 C CA . PRO A 1 278 ? -31.266 -5.479 -26.671 1.00 40.47 278 PRO A CA 1
ATOM 2176 C C . PRO A 1 278 ? -31.711 -6.072 -25.328 1.00 40.47 278 PRO A C 1
ATOM 2178 O O . PRO A 1 278 ? -30.837 -6.384 -24.485 1.00 40.47 278 PRO A O 1
#